Protein AF-A0A7V9LCW0-F1 (afdb_monomer)

Secondary structure (DSSP, 8-state):
-PPP------------------S----GGGHHHHHHHHHHHHHHHSIIIIIHHHHHHHHHHHHHHHHHHHHHHHTTS-THHHHHHHHHHHHHHHHHHHHHHHHHHHHHHHHTTTTTHHHHHTTHHHHHHHTT--HHHHHHHHHHHHHHHHHHHHTHHHHHHHHHHHHT-SSHHHHHHHTTHHHHHHHHHHHHHHHHHHHHHHHHHH-S-HHHHHHHHHHHHHHHHHHHHHHHHHS-S--TTTPPPS-GGGTT-

Solvent-accessible surface area (backbone atoms only — not comparable to full-atom values): 13717 Å² total; per-residue (Å²): 139,82,81,82,88,75,82,76,81,92,66,84,78,77,75,74,70,80,73,75,84,82,68,85,83,74,64,77,87,54,54,23,55,53,49,13,52,50,49,47,55,56,38,68,71,40,58,80,37,40,51,48,39,46,50,52,38,49,50,53,44,52,52,44,51,49,52,39,52,58,23,55,73,33,50,83,45,79,66,71,56,18,59,50,19,51,53,50,48,39,44,39,60,65,54,43,45,56,52,26,47,55,35,31,48,54,32,21,50,63,54,31,5,30,56,45,6,47,31,56,68,68,51,44,55,59,64,50,54,74,40,95,57,52,69,69,38,52,53,52,7,54,46,50,23,45,30,54,58,37,26,56,42,31,21,48,46,50,42,53,51,42,52,48,58,47,72,66,42,91,48,72,66,55,32,60,69,45,53,63,47,50,62,34,43,45,50,52,12,49,52,49,21,48,52,49,32,52,53,26,39,51,42,2,67,74,28,66,46,36,69,58,11,32,50,50,43,53,52,48,47,59,53,54,45,48,49,51,53,53,45,61,75,71,49,77,86,79,60,62,88,61,58,72,74,68,56,84,78,67,81,81,116

Nearest PDB structures (foldseek):
  7o12-assembly1_E  TM=7.235E-01  e=6.176E-03  Stutzerimonas stutzeri ATCC 14405 = CCUG 16156
  7o0y-assembly1_E  TM=6.720E-01  e=6.735E-03  Stutzerimonas stutzeri ATCC 14405 = CCUG 16156
  7znq-assembly1_Y  TM=7.309E-01  e=9.121E-03  Stutzerimonas stutzeri ATCC 14405 = CCUG 16156
  7znq-assembly1_y  TM=6.606E-01  e=6.450E-03  Stutzerimonas stutzeri ATCC 14405 = CCUG 16156
  2d1l-assembly1_A  TM=3.077E-01  e=8.561E+00  Mus musculus

Mean predicted aligned error: 8.23 Å

Foldseek 3Di:
DDDDDDDDPPDDPPCPPPPPDPDDDDDLVCLLVVLLVVLLVVQVPDCQQQVVLLVQLVVLLVVLLVLLVVLLVQCPPDDPSNVVSLLSLLVSLVVSLVSLLVSLLSNLLRRALQPLLVCLLVVVVCVCVVPVRDPVSNLSSQLNSLLVSSLVRNQVSSLVSLVSSLVSDPDPVSNVVSPLVNVLSNVSSNVSSNCSHVVSNVLNNVDNHSVVSSVVSVVCCVVVVVVVVVCVVVDDPPVVSNDRDSDPPVVVD

Structure (mmCIF, N/CA/C/O backbone):
data_AF-A0A7V9LCW0-F1
#
_entry.id   AF-A0A7V9LCW0-F1
#
loop_
_atom_site.group_PDB
_atom_site.id
_atom_site.type_symbol
_atom_site.label_atom_id
_atom_site.label_alt_id
_atom_site.label_comp_id
_atom_site.label_asym_id
_atom_site.label_entity_id
_atom_site.label_seq_id
_atom_site.pdbx_PDB_ins_code
_atom_site.Cartn_x
_atom_site.Cartn_y
_atom_site.Cartn_z
_atom_site.occupancy
_atom_site.B_iso_or_equiv
_atom_site.auth_seq_id
_atom_site.auth_comp_id
_atom_site.auth_asym_id
_atom_site.auth_atom_id
_atom_site.pdbx_PDB_model_num
ATOM 1 N N . MET A 1 1 ? -34.664 19.208 68.834 1.00 48.62 1 MET A N 1
ATOM 2 C CA . MET A 1 1 ? -34.135 18.181 67.916 1.00 48.62 1 MET A CA 1
ATOM 3 C C . MET A 1 1 ? -34.310 18.749 66.519 1.00 48.62 1 MET A C 1
ATOM 5 O O . MET A 1 1 ? -35.430 18.802 66.038 1.00 48.62 1 MET A O 1
ATOM 9 N N . THR A 1 2 ? -33.263 19.363 65.974 1.00 58.41 2 THR A N 1
ATOM 10 C CA . THR A 1 2 ? -33.287 20.071 64.685 1.00 58.41 2 THR A CA 1
ATOM 11 C C . THR A 1 2 ? -32.808 19.120 63.597 1.00 58.41 2 THR A C 1
ATOM 13 O O . THR A 1 2 ? -31.715 18.567 63.707 1.00 58.41 2 THR A O 1
ATOM 16 N N . GLU A 1 3 ? -33.650 18.898 62.596 1.00 60.75 3 GLU A N 1
ATOM 17 C CA . GLU A 1 3 ? -33.364 18.067 61.427 1.00 60.75 3 GLU A CA 1
ATOM 18 C C . GLU A 1 3 ? -32.269 18.741 60.570 1.00 60.75 3 GLU A C 1
ATOM 20 O O . GLU A 1 3 ? -32.342 19.954 60.358 1.00 60.75 3 GLU A O 1
ATOM 25 N N . PRO A 1 4 ? -31.211 18.024 60.147 1.00 66.94 4 PRO A N 1
ATOM 26 C CA . PRO A 1 4 ? -30.146 18.615 59.345 1.00 66.94 4 PRO A CA 1
ATOM 27 C C . PRO A 1 4 ? -30.617 18.861 57.906 1.00 66.94 4 PRO A C 1
ATOM 29 O O . PRO A 1 4 ? -31.109 17.955 57.237 1.00 66.94 4 PRO A O 1
ATOM 32 N N . ASP A 1 5 ? -30.427 20.094 57.441 1.00 69.06 5 ASP A N 1
ATOM 33 C CA . ASP A 1 5 ? -30.738 20.562 56.089 1.00 69.06 5 ASP A CA 1
ATOM 34 C C . ASP A 1 5 ? -29.812 19.877 55.064 1.00 69.06 5 ASP A C 1
ATOM 36 O O . ASP A 1 5 ? -28.593 20.078 55.069 1.00 69.06 5 ASP A O 1
ATOM 40 N N . VAL A 1 6 ? -30.370 18.999 54.224 1.00 69.88 6 VAL A N 1
ATOM 41 C CA . VAL A 1 6 ? -29.624 18.275 53.184 1.00 69.88 6 VAL A CA 1
ATOM 42 C C . VAL A 1 6 ? -29.685 19.095 51.892 1.00 69.88 6 VAL A C 1
ATOM 44 O O . VAL A 1 6 ? -30.771 19.242 51.328 1.00 69.88 6 VAL A O 1
ATOM 47 N N . PRO A 1 7 ? -28.555 19.607 51.367 1.00 68.56 7 PRO A N 1
ATOM 48 C CA . PRO A 1 7 ? -28.571 20.396 50.143 1.00 68.56 7 PRO A CA 1
ATOM 49 C C . PRO A 1 7 ? -29.019 19.532 48.958 1.00 68.56 7 PRO A C 1
ATOM 51 O O . PRO A 1 7 ? -28.430 18.489 48.664 1.00 68.56 7 PRO A O 1
ATOM 54 N N . ALA A 1 8 ? -30.073 19.977 48.269 1.00 66.69 8 ALA A N 1
ATOM 55 C CA . ALA A 1 8 ? -30.580 19.321 47.072 1.00 66.69 8 ALA A CA 1
ATOM 56 C C . ALA A 1 8 ? -29.491 19.285 45.978 1.00 66.69 8 ALA A C 1
ATOM 58 O O . ALA A 1 8 ? -28.834 20.301 45.734 1.00 66.69 8 ALA A O 1
ATOM 59 N N . PRO A 1 9 ? -29.279 18.147 45.291 1.00 63.50 9 PRO A N 1
ATOM 60 C CA . PRO A 1 9 ? -28.277 18.059 44.241 1.00 63.50 9 PRO A CA 1
ATOM 61 C C . PRO A 1 9 ? -28.690 18.922 43.040 1.00 63.50 9 PRO A C 1
ATOM 63 O O . PRO A 1 9 ? -29.581 18.567 42.270 1.00 63.50 9 PRO A O 1
ATOM 66 N N . THR A 1 10 ? -28.003 20.052 42.857 1.00 62.81 10 THR A N 1
ATOM 67 C CA . THR A 1 10 ? -28.110 20.960 41.701 1.00 62.81 10 THR A CA 1
ATOM 68 C C . THR A 1 10 ? -27.439 20.344 40.469 1.00 62.81 10 THR A C 1
ATOM 70 O O . THR A 1 10 ? -26.452 20.850 39.942 1.00 62.81 10 THR A O 1
ATOM 73 N N . GLY A 1 11 ? -27.942 19.195 40.027 1.00 66.00 11 GLY A N 1
ATOM 74 C CA . GLY A 1 11 ? -27.585 18.578 38.757 1.00 66.00 11 GLY A CA 1
ATOM 75 C C . GLY A 1 11 ? -28.778 18.664 37.822 1.00 66.00 11 GLY A C 1
ATOM 76 O O . GLY A 1 11 ? -29.674 17.829 37.891 1.00 66.00 11 GLY A O 1
ATOM 77 N N . THR A 1 12 ? -28.824 19.674 36.956 1.00 67.25 12 THR A N 1
ATOM 78 C CA . THR A 1 12 ? -29.848 19.755 35.912 1.00 67.25 12 THR A CA 1
ATOM 79 C C . THR A 1 12 ? -29.594 18.613 34.928 1.00 67.25 12 THR A C 1
ATOM 81 O O . THR A 1 12 ? -28.668 18.668 34.120 1.00 67.25 12 THR A O 1
ATOM 84 N N . ILE A 1 13 ? -30.376 17.535 35.022 1.00 66.12 13 ILE A N 1
ATOM 85 C CA . ILE A 1 13 ? -30.347 16.456 34.034 1.00 66.12 13 ILE A CA 1
ATOM 86 C C . ILE A 1 13 ? -30.919 17.051 32.751 1.00 66.12 13 ILE A C 1
ATOM 88 O O . ILE A 1 13 ? -32.131 17.205 32.604 1.00 66.12 13 ILE A O 1
ATOM 92 N N . HIS A 1 14 ? -30.041 17.441 31.830 1.00 64.50 14 HIS A N 1
ATOM 93 C CA . HIS A 1 14 ? -30.448 17.735 30.467 1.00 64.50 14 HIS A CA 1
ATOM 94 C C . HIS A 1 14 ? -30.878 16.418 29.834 1.00 64.50 14 HIS A C 1
ATOM 96 O O . HIS A 1 14 ? -30.058 15.672 29.298 1.00 64.50 14 HIS A O 1
ATOM 102 N N . ASP A 1 15 ? -32.172 16.124 29.948 1.00 63.19 15 ASP A N 1
ATOM 103 C CA . ASP A 1 15 ? -32.807 15.061 29.196 1.00 63.19 15 ASP A CA 1
ATOM 104 C C . ASP A 1 15 ? -32.694 15.454 27.722 1.00 63.19 15 ASP A C 1
ATOM 106 O O . ASP A 1 15 ? -33.442 16.285 27.197 1.00 63.19 15 ASP A O 1
ATOM 110 N N . LEU A 1 16 ? -31.643 14.953 27.072 1.00 66.62 16 LEU A N 1
ATOM 111 C CA . LEU A 1 16 ? -31.456 15.051 25.634 1.00 66.62 16 LEU A CA 1
ATOM 112 C C . LEU A 1 16 ? -32.538 14.168 25.022 1.00 66.62 16 LEU A C 1
ATOM 114 O O . LEU A 1 16 ? -32.270 13.024 24.655 1.00 66.62 16 LEU A O 1
ATOM 118 N N . GLY A 1 17 ? -33.764 14.699 24.991 1.00 60.75 17 GLY A N 1
ATOM 119 C CA . GLY A 1 17 ? -34.972 13.996 24.599 1.00 60.75 17 GLY A CA 1
ATOM 120 C C . GLY A 1 17 ? -34.684 13.161 23.367 1.00 60.75 17 GLY A C 1
ATOM 121 O O . GLY A 1 17 ? -34.334 13.686 22.304 1.00 60.75 17 GLY A O 1
ATOM 122 N N . TYR A 1 18 ? -34.745 11.843 23.546 1.00 62.84 18 TYR A N 1
ATOM 123 C CA . TYR A 1 18 ? -34.384 10.896 22.509 1.00 62.84 18 TYR A CA 1
ATOM 124 C C . TYR A 1 18 ? -35.379 11.048 21.361 1.00 62.84 18 TYR A C 1
ATOM 126 O O . TYR A 1 18 ? -36.483 10.503 21.383 1.00 62.84 18 TYR A O 1
ATOM 134 N N . ARG A 1 19 ? -35.017 11.837 20.348 1.00 73.69 19 ARG A N 1
ATOM 135 C CA . ARG A 1 19 ? -35.874 12.039 19.184 1.00 73.69 19 ARG A CA 1
ATOM 136 C C . ARG A 1 19 ? -35.903 10.732 18.406 1.00 73.69 19 ARG A C 1
ATOM 138 O O . ARG A 1 19 ? -34.863 10.239 17.960 1.00 73.69 19 ARG A O 1
ATOM 145 N N . ARG A 1 20 ? -37.092 10.143 18.272 1.00 73.69 20 ARG A N 1
ATOM 146 C CA . ARG A 1 20 ? -37.269 8.911 17.502 1.00 73.69 20 ARG A CA 1
ATOM 147 C C . ARG A 1 20 ? -36.771 9.158 16.078 1.00 73.69 20 ARG A C 1
ATOM 149 O O . ARG A 1 20 ? -37.019 10.209 15.497 1.00 73.69 20 ARG A O 1
ATOM 156 N N . TYR A 1 21 ? -36.017 8.211 15.530 1.00 78.50 21 TYR A N 1
ATOM 157 C CA . TYR A 1 21 ? -35.515 8.339 14.166 1.00 78.50 21 TYR A CA 1
ATOM 158 C C . TYR A 1 21 ? -36.679 8.214 13.174 1.00 78.50 21 TYR A C 1
ATOM 160 O O . TYR A 1 21 ? -37.203 7.119 12.980 1.00 78.50 21 TYR A O 1
ATOM 168 N N . GLU A 1 22 ? -37.062 9.328 12.552 1.00 84.31 22 GLU A N 1
ATOM 169 C CA . GLU A 1 22 ? -38.155 9.402 11.564 1.00 84.31 22 GLU A CA 1
ATOM 170 C C . GLU A 1 22 ? -37.675 9.240 10.110 1.00 84.31 22 GLU A C 1
ATOM 172 O O . GLU A 1 22 ? -38.474 9.183 9.180 1.00 84.31 22 GLU A O 1
ATOM 177 N N . GLY A 1 23 ? -36.361 9.146 9.885 1.00 85.25 23 GLY A N 1
ATOM 178 C CA . GLY A 1 23 ? -35.797 9.020 8.542 1.00 85.25 23 GLY A CA 1
ATOM 179 C C . GLY A 1 23 ? -36.077 7.667 7.878 1.00 85.25 23 GLY A C 1
ATOM 180 O O . GLY A 1 23 ? -36.210 6.630 8.535 1.00 85.25 23 GLY A O 1
ATOM 181 N N . ALA A 1 24 ? -36.081 7.653 6.542 1.00 82.12 24 ALA A N 1
ATOM 182 C CA . ALA A 1 24 ? -36.166 6.419 5.768 1.00 82.12 24 ALA A CA 1
ATOM 183 C C . ALA A 1 24 ? -35.000 5.477 6.121 1.00 82.12 24 ALA A C 1
ATOM 185 O O . ALA A 1 24 ? -33.820 5.829 6.002 1.00 82.12 24 ALA A O 1
ATOM 186 N N . ARG A 1 25 ? -35.326 4.255 6.556 1.00 78.69 25 ARG A N 1
ATOM 187 C CA . ARG A 1 25 ? -34.327 3.248 6.932 1.00 78.69 25 ARG A CA 1
ATOM 188 C C . ARG A 1 25 ? -33.500 2.872 5.704 1.00 78.69 25 ARG A C 1
ATOM 190 O O . ARG A 1 25 ? -34.008 2.287 4.753 1.00 78.69 25 ARG A O 1
ATOM 197 N N . ARG A 1 26 ? -32.203 3.189 5.725 1.00 77.12 26 ARG A N 1
ATOM 198 C CA . ARG A 1 26 ? -31.280 2.740 4.674 1.00 77.12 26 ARG A CA 1
ATOM 199 C C . ARG A 1 26 ? -31.042 1.238 4.765 1.00 77.12 26 ARG A C 1
ATOM 201 O O . ARG A 1 26 ? -31.000 0.669 5.855 1.00 77.12 26 ARG A O 1
ATOM 208 N N . SER A 1 27 ? -30.808 0.627 3.607 1.00 81.06 27 SER A N 1
ATOM 209 C CA . SER A 1 27 ? -30.496 -0.795 3.501 1.00 81.06 27 SER A CA 1
ATOM 210 C C . SER A 1 27 ? -29.255 -1.173 4.316 1.00 81.06 27 SER A C 1
ATOM 212 O O . SER A 1 27 ? -28.230 -0.480 4.307 1.00 81.06 27 SER A O 1
ATOM 214 N N . ASP A 1 28 ? -29.321 -2.331 4.972 1.00 76.94 28 ASP A N 1
ATOM 215 C CA . ASP A 1 28 ? -28.242 -2.901 5.788 1.00 76.94 28 ASP A CA 1
ATOM 216 C C . ASP A 1 28 ? -26.923 -3.043 5.015 1.00 76.94 28 ASP A C 1
ATOM 218 O O . ASP A 1 28 ? -25.838 -2.840 5.567 1.00 76.94 28 ASP A O 1
ATOM 222 N N . ARG A 1 29 ? -27.014 -3.310 3.704 1.00 76.75 29 ARG A N 1
ATOM 223 C CA . ARG A 1 29 ? -25.867 -3.469 2.796 1.00 76.75 29 ARG A CA 1
ATOM 224 C C . ARG A 1 29 ? -25.019 -2.204 2.664 1.00 76.75 29 ARG A C 1
ATOM 226 O O . ARG A 1 29 ? -23.872 -2.307 2.253 1.00 76.75 29 ARG A O 1
ATOM 233 N N . SER A 1 30 ? -25.536 -1.028 3.018 1.00 84.19 30 SER A N 1
ATOM 234 C CA . SER A 1 30 ? -24.804 0.240 2.908 1.00 84.19 30 SER A CA 1
ATOM 235 C C . SER A 1 30 ? -23.972 0.595 4.151 1.00 84.19 30 SER A C 1
ATOM 237 O O . SER A 1 30 ? -23.127 1.487 4.084 1.00 84.19 30 SER A O 1
ATOM 239 N N . ARG A 1 31 ? -24.158 -0.104 5.283 1.00 87.88 31 ARG A N 1
ATOM 240 C CA . ARG A 1 31 ? -23.552 0.262 6.580 1.00 87.88 31 ARG A CA 1
ATOM 241 C C . ARG A 1 31 ? -22.020 0.218 6.574 1.00 87.88 31 ARG A C 1
ATOM 243 O O . ARG A 1 31 ? -21.387 1.113 7.127 1.00 87.88 31 ARG A O 1
ATOM 250 N N . TRP A 1 32 ? -21.422 -0.764 5.896 1.00 92.50 32 TRP A N 1
ATOM 251 C CA . TRP A 1 32 ? -19.960 -0.879 5.783 1.00 92.50 32 TRP A CA 1
ATOM 252 C C . TRP A 1 32 ? -19.336 0.314 5.040 1.00 92.50 32 TRP A C 1
ATOM 254 O O . TRP A 1 32 ? -18.239 0.744 5.390 1.00 92.50 32 TRP A O 1
ATOM 264 N N . ARG A 1 33 ? -20.054 0.911 4.073 1.00 93.88 33 ARG A N 1
ATOM 265 C CA . ARG A 1 33 ? -19.580 2.086 3.317 1.00 93.88 33 ARG A CA 1
ATOM 266 C C . ARG A 1 33 ? -19.427 3.310 4.210 1.00 93.88 33 ARG A C 1
ATOM 268 O O . ARG A 1 33 ? -18.513 4.100 4.010 1.00 93.88 33 ARG A O 1
ATOM 275 N N . VAL A 1 34 ? -20.311 3.466 5.196 1.00 92.62 34 VAL A N 1
ATOM 276 C CA . VAL A 1 34 ? -20.238 4.574 6.160 1.00 92.62 34 VAL A CA 1
ATOM 277 C C . VAL A 1 34 ? -18.985 4.442 7.022 1.00 92.62 34 VAL A C 1
ATOM 279 O O . VAL A 1 34 ? -18.273 5.425 7.206 1.00 92.62 34 VAL A O 1
ATOM 282 N N . ILE A 1 35 ? -18.681 3.226 7.483 1.00 93.81 35 ILE A N 1
ATOM 283 C CA . ILE A 1 35 ? -17.478 2.929 8.274 1.00 93.81 35 ILE A CA 1
ATOM 284 C C . ILE A 1 35 ? -16.215 3.189 7.442 1.00 93.81 35 ILE A C 1
ATOM 286 O O . ILE A 1 35 ? -15.331 3.912 7.898 1.00 93.81 35 ILE A O 1
ATOM 290 N N . ALA A 1 36 ? -16.170 2.685 6.205 1.00 95.88 36 ALA A N 1
ATOM 291 C CA . ALA A 1 36 ? -15.055 2.912 5.286 1.00 95.88 36 ALA A CA 1
ATOM 292 C C . ALA A 1 36 ? -14.844 4.410 4.999 1.00 95.88 36 ALA A C 1
ATOM 294 O O . ALA A 1 36 ? -13.741 4.930 5.147 1.00 95.88 36 ALA A O 1
ATOM 295 N N . ARG A 1 37 ? -15.912 5.149 4.665 1.00 95.50 37 ARG A N 1
ATOM 296 C CA . ARG A 1 37 ? -15.838 6.597 4.406 1.00 95.50 37 ARG A CA 1
ATOM 297 C C . ARG A 1 37 ? -15.365 7.374 5.631 1.00 95.50 37 ARG A C 1
ATOM 299 O O . ARG A 1 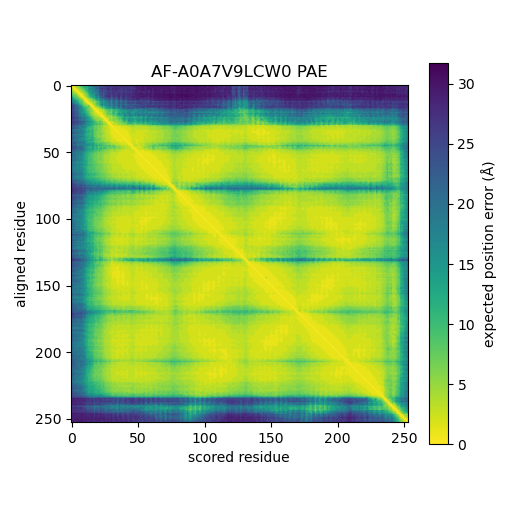37 ? -14.567 8.296 5.497 1.00 95.50 37 ARG A O 1
ATOM 306 N N . HIS A 1 38 ? -15.859 7.020 6.812 1.00 93.38 38 HIS A N 1
ATOM 307 C CA . HIS A 1 38 ? -15.446 7.651 8.060 1.00 93.38 38 HIS A CA 1
ATOM 308 C C . HIS A 1 38 ? -13.952 7.439 8.333 1.00 93.38 38 HIS A C 1
ATOM 310 O O . HIS A 1 38 ? -13.246 8.381 8.683 1.00 93.38 38 HIS A O 1
ATOM 316 N N . GLN A 1 39 ? -13.456 6.223 8.113 1.00 93.44 39 GLN A N 1
ATOM 317 C CA . GLN A 1 39 ? -12.045 5.879 8.255 1.00 93.44 39 GLN A CA 1
ATOM 318 C C . GLN A 1 39 ? -11.158 6.687 7.295 1.00 93.44 39 GLN A C 1
ATOM 320 O O . GLN A 1 39 ? -10.187 7.296 7.742 1.00 93.44 39 GLN A O 1
ATOM 325 N N . VAL A 1 40 ? -11.538 6.776 6.015 1.00 95.25 40 VAL A N 1
ATOM 326 C CA . VAL A 1 40 ? -10.853 7.614 5.013 1.00 95.25 40 VAL A CA 1
ATOM 327 C C . VAL A 1 40 ? -10.849 9.086 5.435 1.00 95.25 40 VAL A C 1
ATOM 329 O O . VAL A 1 40 ? -9.808 9.740 5.417 1.00 95.25 40 VAL A O 1
ATOM 332 N N . ALA A 1 41 ? -11.992 9.605 5.889 1.00 94.69 41 ALA A N 1
ATOM 333 C CA . ALA A 1 41 ? -12.103 10.991 6.333 1.00 94.69 41 ALA A CA 1
ATOM 334 C C . ALA A 1 41 ? -11.209 11.289 7.550 1.00 94.69 41 ALA A C 1
ATOM 336 O O . ALA A 1 41 ? -10.555 12.330 7.589 1.00 94.69 41 ALA A O 1
ATOM 337 N N . ILE A 1 42 ? -11.143 10.385 8.535 1.00 92.56 42 ILE A N 1
ATOM 338 C CA . ILE A 1 42 ? -10.261 10.539 9.701 1.00 92.56 42 ILE A CA 1
ATOM 339 C C . ILE A 1 42 ? -8.790 10.481 9.297 1.00 92.56 42 ILE A C 1
ATOM 341 O O . ILE A 1 42 ? -7.998 11.278 9.804 1.00 92.56 42 ILE A O 1
ATOM 345 N N . ALA A 1 43 ? -8.418 9.568 8.399 1.00 93.44 43 ALA A N 1
ATOM 346 C CA . ALA A 1 43 ? -7.044 9.441 7.925 1.00 93.44 43 ALA A CA 1
ATOM 347 C C . ALA A 1 43 ? -6.535 10.756 7.311 1.00 93.44 43 ALA A C 1
ATOM 349 O O . ALA A 1 43 ? -5.379 11.125 7.514 1.00 93.44 43 ALA A O 1
ATOM 350 N N . TRP A 1 44 ? -7.422 11.506 6.648 1.00 92.31 44 TRP A N 1
ATOM 351 C CA . TRP A 1 44 ? -7.092 12.778 6.007 1.00 92.31 44 TRP A CA 1
ATOM 352 C C . TRP A 1 44 ? -7.002 13.987 6.944 1.00 92.31 44 TRP A C 1
ATOM 354 O O . TRP A 1 44 ? -6.484 15.030 6.536 1.00 92.31 44 TRP A O 1
ATOM 364 N N . LYS A 1 45 ? -7.514 13.893 8.181 1.00 90.50 45 LYS A N 1
ATOM 365 C CA . LYS A 1 45 ? -7.522 15.024 9.128 1.00 90.50 45 LYS A CA 1
ATOM 366 C C . LYS A 1 45 ? -6.133 15.352 9.669 1.00 90.50 45 LYS A C 1
ATOM 368 O O . LYS A 1 45 ? -5.829 16.519 9.884 1.00 90.50 45 LYS A O 1
ATOM 373 N N . THR A 1 46 ? -5.296 14.343 9.894 1.00 87.44 46 THR A N 1
ATOM 374 C CA . THR A 1 46 ? -3.975 14.520 10.511 1.00 87.44 46 THR A CA 1
ATOM 375 C C . THR A 1 46 ? -2.876 14.338 9.473 1.00 87.44 46 THR A C 1
ATOM 377 O O . THR A 1 46 ? -2.827 13.307 8.802 1.00 87.44 46 THR A O 1
ATOM 380 N N . TRP A 1 47 ? -1.956 15.304 9.385 1.00 86.81 47 TRP A N 1
ATOM 381 C CA . TRP A 1 47 ? -0.846 15.271 8.425 1.00 86.81 47 TRP A CA 1
ATOM 382 C C . TRP A 1 47 ? -0.013 13.983 8.524 1.00 86.81 47 TRP A C 1
ATOM 384 O O . TRP A 1 47 ? 0.185 13.287 7.532 1.00 86.81 47 TRP A O 1
ATOM 394 N N . TRP A 1 48 ? 0.376 13.603 9.741 1.00 90.31 48 TRP A N 1
ATOM 395 C CA . TRP A 1 48 ? 1.231 12.443 10.016 1.00 90.31 48 TRP A CA 1
ATOM 396 C C . TRP A 1 48 ? 0.601 11.077 9.731 1.00 90.31 48 TRP A C 1
ATOM 398 O O . TRP A 1 48 ? 1.315 10.083 9.661 1.00 90.31 48 TRP A O 1
ATOM 408 N N . ARG A 1 49 ? -0.728 10.997 9.590 1.00 89.19 49 ARG A N 1
ATOM 409 C CA . ARG A 1 49 ? -1.414 9.712 9.405 1.00 89.19 49 ARG A CA 1
ATOM 410 C C . ARG A 1 49 ? -1.328 9.235 7.967 1.00 89.19 49 ARG A C 1
ATOM 412 O O . ARG A 1 49 ? -0.763 8.179 7.714 1.00 89.19 49 ARG A O 1
ATOM 419 N N . PHE A 1 50 ? -1.886 10.018 7.047 1.00 93.38 50 PHE A N 1
ATOM 420 C CA . PHE A 1 50 ? -1.946 9.644 5.636 1.00 93.38 50 PHE A CA 1
ATOM 421 C C . PHE A 1 50 ? -1.138 10.566 4.723 1.00 93.38 50 PHE A C 1
ATOM 423 O O . PHE A 1 50 ? -0.516 10.095 3.778 1.00 93.38 50 PHE A O 1
ATOM 430 N N . ARG A 1 51 ? -1.096 11.875 5.003 1.00 95.19 51 ARG A N 1
ATOM 431 C CA . ARG A 1 51 ? -0.461 12.840 4.090 1.00 95.19 51 ARG A CA 1
ATOM 432 C C . ARG A 1 51 ? 1.057 12.683 4.043 1.00 95.19 51 ARG A C 1
ATOM 434 O O . ARG A 1 51 ? 1.624 12.767 2.965 1.00 95.19 51 ARG A O 1
ATOM 441 N N . ALA A 1 52 ? 1.698 12.410 5.179 1.00 95.50 52 ALA A N 1
ATOM 442 C CA . ALA A 1 52 ? 3.136 12.157 5.243 1.00 95.50 52 ALA A CA 1
ATOM 443 C C . ALA A 1 52 ? 3.575 10.921 4.423 1.00 95.50 52 ALA A C 1
ATOM 445 O O . ALA A 1 52 ? 4.418 11.089 3.541 1.00 95.50 52 ALA A O 1
ATOM 446 N N . PRO A 1 53 ? 3.009 9.708 4.622 1.00 96.12 53 PRO A N 1
ATOM 447 C CA . PRO A 1 53 ? 3.375 8.565 3.787 1.00 96.12 53 PRO A CA 1
ATOM 448 C C . PRO A 1 53 ? 2.951 8.755 2.326 1.00 96.12 53 PRO A C 1
ATOM 450 O O . PRO A 1 53 ? 3.711 8.390 1.438 1.00 96.12 53 PRO A O 1
ATOM 453 N N . LEU A 1 54 ? 1.809 9.396 2.042 1.00 96.75 54 LEU A N 1
ATOM 454 C CA . LEU A 1 54 ? 1.446 9.739 0.663 1.00 96.75 54 LEU A CA 1
ATOM 455 C C . LEU A 1 54 ? 2.490 10.663 0.011 1.00 96.75 54 LEU A C 1
ATOM 457 O O . LEU A 1 54 ? 2.892 10.424 -1.121 1.00 96.75 54 LEU A O 1
ATOM 461 N N . GLY A 1 55 ? 2.951 11.697 0.718 1.00 97.12 55 GLY A N 1
ATOM 462 C CA . GLY A 1 55 ? 3.992 12.601 0.229 1.00 97.12 55 GLY A CA 1
ATOM 463 C C . GLY A 1 55 ? 5.300 11.867 -0.065 1.00 97.12 55 GLY A C 1
ATOM 464 O O . GLY A 1 55 ? 5.896 12.082 -1.115 1.00 97.12 55 GLY A O 1
ATOM 465 N N . LEU A 1 56 ? 5.705 10.940 0.808 1.00 97.50 56 LEU A N 1
ATOM 466 C CA . LEU A 1 56 ? 6.882 10.097 0.581 1.00 97.50 56 LEU A CA 1
ATOM 467 C C . LEU A 1 56 ? 6.712 9.178 -0.640 1.00 97.50 56 LEU A C 1
ATOM 469 O O . LEU A 1 56 ? 7.649 9.017 -1.417 1.00 97.50 56 LEU A O 1
ATOM 473 N N . ALA A 1 57 ? 5.513 8.626 -0.845 1.00 97.25 57 ALA A N 1
ATOM 474 C CA . ALA A 1 57 ? 5.182 7.833 -2.027 1.00 97.25 57 ALA A CA 1
ATOM 475 C C . ALA A 1 57 ? 5.273 8.666 -3.316 1.00 97.25 57 ALA A C 1
ATOM 477 O O . ALA A 1 57 ? 5.834 8.209 -4.307 1.00 97.25 57 ALA A O 1
ATOM 478 N N . ILE A 1 58 ? 4.776 9.908 -3.290 1.00 97.88 58 ILE A N 1
ATOM 479 C CA . ILE A 1 58 ? 4.881 10.845 -4.418 1.00 97.88 58 ILE A CA 1
ATOM 480 C C . ILE A 1 58 ? 6.347 11.189 -4.696 1.00 97.88 58 ILE A C 1
ATOM 482 O O . ILE A 1 58 ? 6.749 11.199 -5.852 1.00 97.88 58 ILE A O 1
ATOM 486 N N . ILE A 1 59 ? 7.166 11.425 -3.667 1.00 97.81 59 ILE A N 1
ATOM 487 C CA . ILE A 1 59 ? 8.604 11.683 -3.841 1.00 97.81 59 ILE A CA 1
ATOM 488 C C . ILE A 1 59 ? 9.292 10.482 -4.502 1.00 97.81 59 ILE A C 1
ATOM 490 O O . ILE A 1 59 ? 10.006 10.663 -5.486 1.00 97.81 59 ILE A O 1
ATOM 494 N N . ALA A 1 60 ? 9.046 9.262 -4.013 1.00 96.19 60 ALA A N 1
ATOM 495 C CA . ALA A 1 60 ? 9.600 8.044 -4.606 1.00 96.19 60 ALA A CA 1
ATOM 496 C C . ALA A 1 60 ? 9.164 7.869 -6.073 1.00 96.19 60 ALA A C 1
ATOM 498 O O . ALA A 1 60 ? 9.988 7.548 -6.932 1.00 96.19 60 ALA A O 1
ATOM 499 N N . MET A 1 61 ? 7.891 8.150 -6.372 1.00 96.94 61 MET A N 1
ATOM 500 C CA . MET A 1 61 ? 7.359 8.155 -7.735 1.00 96.94 61 MET A CA 1
ATOM 501 C C . MET A 1 61 ? 8.093 9.165 -8.620 1.00 96.94 61 MET A C 1
ATOM 503 O O . MET A 1 61 ? 8.576 8.796 -9.684 1.00 96.94 61 MET A O 1
ATOM 507 N N . SER A 1 62 ? 8.211 10.418 -8.178 1.00 97.31 62 SER A N 1
ATOM 508 C CA . SER A 1 62 ? 8.845 11.494 -8.945 1.00 97.31 62 SER A CA 1
ATOM 509 C C . SER A 1 62 ? 10.323 11.225 -9.211 1.00 97.31 62 SER A C 1
ATOM 511 O O . SER A 1 62 ? 10.785 11.454 -10.325 1.00 97.31 62 SER A O 1
ATOM 513 N N . ILE A 1 63 ? 11.058 10.708 -8.220 1.00 96.56 63 ILE A N 1
ATOM 514 C CA . ILE A 1 63 ? 12.468 10.328 -8.385 1.00 96.56 63 ILE A CA 1
ATOM 515 C C . ILE A 1 63 ? 12.588 9.223 -9.435 1.00 96.56 63 ILE A C 1
ATOM 517 O O . ILE A 1 63 ? 13.359 9.362 -10.379 1.00 96.56 63 ILE A O 1
ATOM 521 N N . THR A 1 64 ? 11.787 8.162 -9.316 1.00 95.19 64 THR A N 1
ATOM 522 C CA . THR A 1 64 ? 11.834 7.033 -10.258 1.00 95.19 64 THR A CA 1
ATOM 523 C C . THR A 1 64 ? 11.439 7.465 -11.670 1.00 95.19 64 THR A C 1
ATOM 525 O O . THR A 1 64 ? 12.119 7.130 -12.635 1.00 95.19 64 THR A O 1
ATOM 528 N N . ALA A 1 65 ? 10.372 8.254 -11.799 1.00 96.00 65 ALA A N 1
ATOM 529 C CA . ALA A 1 65 ? 9.922 8.786 -13.079 1.00 96.00 65 ALA A CA 1
ATOM 530 C C . ALA A 1 65 ? 10.989 9.679 -13.729 1.00 96.00 65 ALA A C 1
ATOM 532 O O . ALA A 1 65 ? 11.262 9.546 -14.920 1.00 96.00 65 ALA A O 1
ATOM 533 N N . GLY A 1 66 ? 11.629 10.550 -12.943 1.00 94.75 66 GLY A N 1
ATOM 534 C CA . GLY A 1 66 ? 12.743 11.379 -13.400 1.00 94.75 66 GLY A CA 1
ATOM 535 C C . GLY A 1 66 ? 13.942 10.548 -13.856 1.00 94.75 66 GLY A C 1
ATOM 536 O O . GLY A 1 66 ? 14.510 10.833 -14.905 1.00 94.75 66 GLY A O 1
ATOM 537 N N . MET A 1 67 ? 14.286 9.483 -13.123 1.00 92.50 67 MET A N 1
ATOM 538 C CA . MET A 1 67 ? 15.340 8.543 -13.522 1.00 92.50 67 MET A CA 1
ATOM 539 C C . MET A 1 67 ? 15.013 7.840 -14.845 1.00 92.50 67 MET A C 1
ATOM 541 O O . MET A 1 67 ? 15.883 7.765 -15.709 1.00 92.50 67 MET A O 1
ATOM 545 N N . MET A 1 68 ? 13.774 7.371 -15.032 1.00 92.69 68 MET A N 1
ATOM 546 C CA . MET A 1 68 ? 13.332 6.739 -16.282 1.00 92.69 68 MET A CA 1
ATOM 547 C C . MET A 1 68 ? 13.391 7.711 -17.466 1.00 92.69 68 MET A C 1
ATOM 549 O O . MET A 1 68 ? 13.919 7.356 -18.517 1.00 92.69 68 MET A O 1
ATOM 553 N N . MET A 1 69 ? 12.903 8.944 -17.294 1.00 93.06 69 MET A N 1
ATOM 554 C CA . MET A 1 69 ? 12.946 9.970 -18.343 1.00 93.06 69 MET A CA 1
ATOM 555 C C . MET A 1 69 ? 14.386 10.350 -18.700 1.00 93.06 69 MET A C 1
ATOM 557 O O . MET A 1 69 ? 14.755 10.316 -19.871 1.00 93.06 69 MET A O 1
ATOM 561 N N . PHE A 1 70 ? 15.230 10.611 -17.701 1.00 91.94 70 PHE A N 1
ATOM 562 C CA . PHE A 1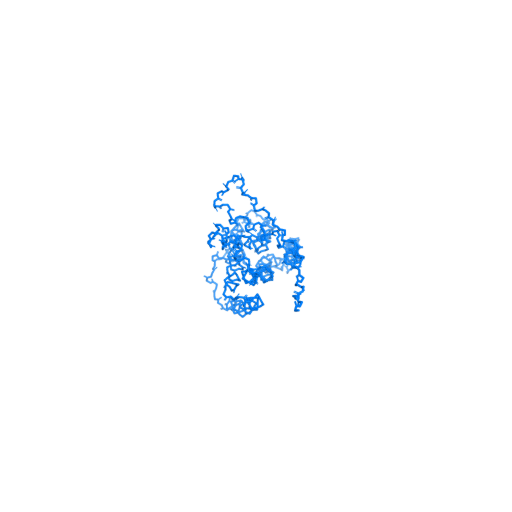 70 ? 16.644 10.921 -17.919 1.00 91.94 70 PHE A CA 1
ATOM 563 C C . PHE A 1 70 ? 17.385 9.786 -18.637 1.00 91.94 70 PHE A C 1
ATOM 565 O O . PHE A 1 70 ? 18.183 10.027 -19.541 1.00 91.94 70 PHE A O 1
ATOM 572 N N . ALA A 1 71 ? 17.125 8.537 -18.248 1.00 90.62 71 ALA A N 1
ATOM 573 C CA . ALA A 1 71 ? 17.717 7.385 -18.909 1.00 90.62 71 ALA A CA 1
ATOM 574 C C . ALA A 1 71 ? 17.199 7.229 -20.350 1.00 90.62 71 ALA A C 1
ATOM 576 O O . ALA A 1 71 ? 17.987 6.906 -21.236 1.00 90.62 71 ALA A O 1
ATOM 577 N N . SER A 1 72 ? 15.923 7.531 -20.616 1.00 89.12 72 SER A N 1
ATOM 578 C CA . SER A 1 72 ? 15.343 7.441 -21.964 1.00 89.12 72 SER A CA 1
ATOM 579 C C . SER A 1 72 ? 16.054 8.345 -22.972 1.00 89.12 72 SER A C 1
ATOM 581 O O . SER A 1 72 ? 16.407 7.900 -24.060 1.00 89.12 72 SER A O 1
ATOM 583 N N . GLU A 1 73 ? 16.395 9.573 -22.574 1.00 88.12 73 GLU A N 1
ATOM 584 C CA . GLU A 1 73 ? 17.126 10.523 -23.421 1.00 88.12 73 GLU A CA 1
ATOM 585 C C . GLU A 1 73 ? 18.538 10.029 -23.766 1.00 88.12 73 GLU A C 1
ATOM 587 O O . GLU A 1 73 ? 19.109 10.390 -24.795 1.00 88.12 73 GLU A O 1
ATOM 592 N N . ARG A 1 74 ? 19.121 9.192 -22.901 1.00 85.69 74 ARG A N 1
ATOM 593 C CA . ARG A 1 74 ? 20.474 8.647 -23.052 1.00 85.69 74 ARG A CA 1
ATOM 594 C C . ARG A 1 74 ? 20.514 7.326 -23.816 1.00 85.69 74 ARG A C 1
ATOM 596 O O . ARG A 1 74 ? 21.615 6.890 -24.155 1.00 85.69 74 ARG A O 1
ATOM 603 N N . LYS A 1 75 ? 19.372 6.717 -24.151 1.00 79.56 75 LYS A N 1
ATOM 604 C CA . LYS A 1 75 ? 19.319 5.478 -24.948 1.00 79.56 75 LYS A CA 1
ATOM 605 C C . LYS A 1 75 ? 19.951 5.622 -26.339 1.00 79.56 75 LYS A C 1
ATOM 607 O O . LYS A 1 75 ? 20.512 4.664 -26.850 1.00 79.56 75 LYS A O 1
ATOM 612 N N . SER A 1 76 ? 19.916 6.819 -26.926 1.00 77.69 76 SER A N 1
ATOM 613 C CA . SER A 1 76 ? 20.511 7.116 -28.240 1.00 77.69 76 SER A CA 1
ATOM 614 C C . SER A 1 76 ? 22.024 7.382 -28.200 1.00 77.69 76 SER A C 1
ATOM 616 O O . SER A 1 76 ? 22.647 7.591 -29.241 1.00 77.69 76 SER A O 1
ATOM 618 N N . SER A 1 77 ? 22.632 7.401 -27.007 1.00 80.62 77 SER A N 1
ATOM 619 C CA . SER A 1 77 ? 24.082 7.560 -26.866 1.00 80.62 77 SER A CA 1
ATOM 620 C C . SER A 1 77 ? 24.827 6.289 -27.286 1.00 80.62 77 SER A C 1
ATOM 622 O O . SER A 1 77 ? 24.267 5.203 -27.262 1.00 80.62 77 SER A O 1
ATOM 624 N N . LEU A 1 78 ? 26.100 6.399 -27.675 1.00 78.25 78 LEU A N 1
ATOM 625 C CA . LEU A 1 78 ? 26.912 5.238 -28.056 1.00 78.25 78 LEU A CA 1
ATOM 626 C C . LEU A 1 78 ? 27.728 4.705 -26.868 1.00 78.25 78 LEU A C 1
ATOM 628 O O . LEU A 1 78 ? 28.250 5.461 -26.045 1.00 78.25 78 LEU A O 1
ATOM 632 N N . GLY A 1 79 ? 27.901 3.383 -26.812 1.00 84.12 79 GLY A N 1
ATOM 633 C CA . GLY A 1 79 ? 28.819 2.716 -25.886 1.00 84.12 79 GLY A CA 1
ATOM 634 C C . GLY A 1 79 ? 28.243 2.479 -24.485 1.00 84.12 79 GLY A C 1
ATOM 635 O O . GLY A 1 79 ? 27.095 2.079 -24.320 1.00 84.12 79 GLY A O 1
ATOM 636 N N . ARG A 1 80 ? 29.058 2.678 -23.437 1.00 82.69 80 ARG A N 1
ATOM 637 C CA . ARG A 1 80 ? 28.696 2.304 -22.049 1.00 82.69 80 ARG A CA 1
ATOM 638 C C . ARG A 1 80 ? 27.492 3.072 -21.494 1.00 82.69 80 ARG A C 1
ATOM 640 O O . ARG A 1 80 ? 26.802 2.554 -20.620 1.00 82.69 80 ARG A O 1
ATOM 647 N N . ALA A 1 81 ? 27.253 4.288 -21.982 1.00 84.06 81 ALA A N 1
ATOM 648 C CA . ALA A 1 81 ? 26.155 5.135 -21.523 1.00 84.06 81 ALA A CA 1
ATOM 649 C C . ALA A 1 81 ? 24.778 4.561 -21.904 1.00 84.06 81 ALA A C 1
ATOM 651 O O . ALA A 1 81 ? 23.871 4.585 -21.075 1.00 84.06 81 ALA A O 1
ATOM 652 N N . GLN A 1 82 ? 24.655 3.954 -23.088 1.00 86.50 82 GLN A N 1
ATOM 653 C CA . GLN A 1 82 ? 23.443 3.261 -23.529 1.00 86.50 82 GLN A CA 1
ATOM 654 C C . GLN A 1 82 ? 23.118 2.055 -22.647 1.00 86.50 82 GLN A C 1
ATOM 656 O O . GLN A 1 82 ? 22.000 1.919 -22.164 1.00 86.50 82 GLN A O 1
ATOM 661 N N . ILE A 1 83 ? 24.116 1.201 -22.390 1.00 85.19 83 ILE A N 1
ATOM 662 C CA . ILE A 1 83 ? 23.948 -0.003 -21.561 1.00 85.19 83 ILE A CA 1
ATOM 663 C C . ILE A 1 83 ? 23.503 0.383 -20.146 1.00 85.19 83 ILE A C 1
ATOM 665 O O . ILE A 1 83 ? 22.617 -0.245 -19.569 1.00 85.19 83 ILE A O 1
ATOM 669 N N . PHE A 1 84 ? 24.110 1.429 -19.583 1.00 86.56 84 PHE A N 1
ATOM 670 C CA . PHE A 1 84 ? 23.726 1.948 -18.275 1.00 86.56 84 PHE A CA 1
ATOM 671 C C . PHE A 1 84 ? 22.291 2.494 -18.263 1.00 86.56 84 PHE A C 1
ATOM 673 O O . PHE A 1 84 ? 21.531 2.177 -17.350 1.00 86.56 84 PHE A O 1
ATOM 680 N N . ALA A 1 85 ? 21.914 3.276 -19.277 1.00 87.38 85 ALA A N 1
ATOM 681 C CA . ALA A 1 85 ? 20.570 3.825 -19.410 1.00 87.38 85 ALA A CA 1
ATOM 682 C C . ALA A 1 85 ? 19.502 2.723 -19.492 1.00 87.38 85 ALA A C 1
ATOM 684 O O . ALA A 1 85 ? 18.512 2.785 -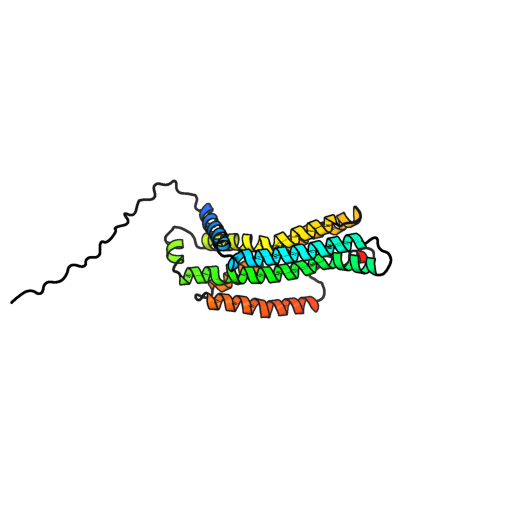18.767 1.00 87.38 85 ALA A O 1
ATOM 685 N N . GLN A 1 86 ? 19.737 1.684 -20.297 1.00 86.06 86 GLN A N 1
ATOM 686 C CA . GLN A 1 86 ? 18.806 0.563 -20.431 1.00 86.06 86 GLN A CA 1
ATOM 687 C C . GLN A 1 86 ? 18.600 -0.157 -19.090 1.00 86.06 86 GLN A C 1
ATOM 689 O O . GLN A 1 86 ? 17.472 -0.301 -18.625 1.00 86.06 86 GLN A O 1
ATOM 694 N N . ARG A 1 87 ? 19.698 -0.484 -18.392 1.00 86.50 87 ARG A N 1
ATOM 695 C CA . ARG A 1 87 ? 19.643 -1.121 -17.065 1.00 86.50 87 ARG A CA 1
ATOM 696 C C . ARG A 1 87 ? 18.899 -0.283 -16.035 1.00 86.50 87 ARG A C 1
ATOM 698 O O . ARG A 1 87 ? 18.170 -0.838 -15.216 1.00 86.50 87 ARG A O 1
ATOM 705 N N . LEU A 1 88 ? 19.089 1.038 -16.041 1.00 87.88 88 LEU A N 1
ATOM 706 C CA . LEU A 1 88 ? 18.352 1.925 -15.142 1.00 87.88 88 LEU A CA 1
ATOM 707 C C . LEU A 1 88 ? 16.845 1.852 -15.387 1.00 87.88 88 LEU A C 1
ATOM 709 O O . LEU A 1 88 ? 16.084 1.810 -14.429 1.00 87.88 88 LEU A O 1
ATOM 713 N N . ILE A 1 89 ? 16.411 1.831 -16.645 1.00 88.00 89 ILE A N 1
ATOM 714 C CA . ILE A 1 89 ? 14.989 1.781 -16.998 1.00 88.00 89 ILE A CA 1
ATOM 715 C C . ILE A 1 89 ? 14.364 0.447 -16.580 1.00 88.00 89 ILE A C 1
ATOM 717 O O . ILE A 1 89 ? 13.276 0.444 -16.000 1.00 88.00 89 ILE A O 1
ATOM 721 N N . ASP A 1 90 ? 15.062 -0.661 -16.824 1.00 86.38 90 ASP A N 1
ATOM 722 C CA . ASP A 1 90 ? 14.553 -2.004 -16.533 1.00 86.38 90 ASP A CA 1
ATOM 723 C C . ASP A 1 90 ? 14.493 -2.286 -15.021 1.00 86.38 90 ASP A C 1
ATOM 725 O O . ASP A 1 90 ? 13.549 -2.901 -14.527 1.00 86.38 90 ASP A O 1
ATOM 729 N N . THR A 1 91 ? 15.439 -1.747 -14.246 1.00 87.62 91 THR A N 1
ATOM 730 C CA . THR A 1 91 ? 15.476 -1.919 -12.780 1.00 87.62 91 THR A CA 1
ATOM 731 C C . THR A 1 91 ? 14.642 -0.899 -12.004 1.00 87.62 91 THR A C 1
ATOM 733 O O . THR A 1 91 ? 14.242 -1.169 -10.870 1.00 87.62 91 THR A O 1
ATOM 736 N N . ALA A 1 92 ? 14.322 0.256 -12.596 1.00 91.50 92 ALA A N 1
ATOM 737 C CA . ALA A 1 92 ? 13.649 1.346 -11.892 1.00 91.50 92 ALA A CA 1
ATOM 738 C C . ALA A 1 92 ? 12.266 0.960 -11.341 1.00 91.50 92 ALA A C 1
ATOM 740 O O . ALA A 1 92 ? 11.927 1.341 -10.220 1.00 91.50 92 ALA A O 1
ATOM 741 N N . LEU A 1 93 ? 11.457 0.204 -12.094 1.00 91.00 93 LEU A N 1
ATOM 742 C CA . LEU A 1 93 ? 10.116 -0.186 -11.644 1.00 91.00 93 LEU A CA 1
ATOM 743 C C . LEU A 1 93 ? 10.149 -1.211 -10.487 1.00 91.00 93 LEU A C 1
ATOM 745 O O . LEU A 1 93 ? 9.490 -0.950 -9.474 1.00 91.00 93 LEU A O 1
ATOM 749 N N . PRO A 1 94 ? 10.897 -2.332 -10.576 1.00 89.50 94 PRO A N 1
ATOM 750 C CA . PRO A 1 94 ? 11.069 -3.250 -9.447 1.00 89.50 94 PRO A CA 1
ATOM 751 C C . PRO A 1 94 ? 11.571 -2.556 -8.173 1.00 89.50 94 PRO A C 1
ATOM 753 O O . PRO A 1 94 ? 10.995 -2.740 -7.097 1.00 89.50 94 PRO A O 1
ATOM 756 N N . GLU A 1 95 ? 12.582 -1.692 -8.294 1.00 89.31 95 GLU A N 1
ATOM 757 C CA . GLU A 1 95 ? 13.134 -0.947 -7.157 1.00 89.31 95 GLU A CA 1
ATOM 758 C C . GLU A 1 95 ? 12.119 0.022 -6.545 1.00 89.31 95 GLU A C 1
ATOM 760 O O . GLU A 1 95 ? 11.978 0.120 -5.320 1.00 89.31 95 GLU A O 1
ATOM 765 N N . ALA A 1 96 ? 11.338 0.707 -7.382 1.00 93.12 96 ALA A N 1
ATOM 766 C CA . ALA A 1 96 ? 10.277 1.574 -6.899 1.00 93.12 96 ALA A CA 1
ATOM 767 C C . ALA A 1 96 ? 9.235 0.797 -6.090 1.00 93.12 96 ALA A C 1
ATOM 769 O O . ALA A 1 96 ? 8.817 1.273 -5.035 1.00 93.12 96 ALA A O 1
ATOM 770 N N . ILE A 1 97 ? 8.841 -0.407 -6.517 1.00 92.44 97 ILE A N 1
ATOM 771 C CA . ILE A 1 97 ? 7.878 -1.242 -5.780 1.00 92.44 97 ILE A CA 1
ATOM 772 C C . ILE A 1 97 ? 8.380 -1.554 -4.368 1.00 92.44 97 ILE A C 1
ATOM 774 O O . ILE A 1 97 ? 7.605 -1.449 -3.415 1.00 92.44 97 ILE A O 1
ATOM 778 N N . ILE A 1 98 ? 9.670 -1.856 -4.197 1.00 91.06 98 ILE A N 1
ATOM 779 C CA . ILE A 1 98 ? 10.271 -2.065 -2.870 1.00 91.06 98 ILE A CA 1
ATOM 780 C C . ILE A 1 98 ? 10.110 -0.804 -2.011 1.00 91.06 98 ILE A C 1
ATOM 782 O O . ILE A 1 98 ? 9.703 -0.884 -0.846 1.00 91.06 98 ILE A O 1
ATOM 786 N N . TRP A 1 99 ? 10.369 0.374 -2.582 1.00 94.44 99 TRP A N 1
ATOM 787 C CA . TRP A 1 99 ? 10.144 1.647 -1.898 1.00 94.44 99 TRP A CA 1
ATOM 788 C C . TRP A 1 99 ? 8.674 1.876 -1.541 1.00 94.44 99 TRP A C 1
ATOM 790 O O . TRP A 1 99 ? 8.381 2.204 -0.390 1.00 94.44 99 TRP A O 1
ATOM 800 N N . PHE A 1 100 ? 7.735 1.637 -2.457 1.00 96.50 100 PHE A N 1
ATOM 801 C CA . PHE A 1 100 ? 6.302 1.752 -2.176 1.00 96.50 100 PHE A CA 1
ATOM 802 C C . PHE A 1 100 ? 5.842 0.787 -1.084 1.00 96.50 100 PHE A C 1
ATOM 804 O O . PHE A 1 100 ? 5.039 1.182 -0.243 1.00 96.50 100 PHE A O 1
ATOM 811 N N . CYS A 1 101 ? 6.382 -0.430 -1.021 1.00 95.31 101 CYS A N 1
ATOM 812 C CA . CYS A 1 101 ? 6.133 -1.370 0.072 1.00 95.31 101 CYS A CA 1
ATOM 813 C C . CYS A 1 101 ? 6.638 -0.828 1.419 1.00 95.31 101 CYS A C 1
ATOM 815 O O . CYS A 1 101 ? 5.911 -0.865 2.411 1.00 95.31 101 CYS A O 1
ATOM 817 N N . ARG A 1 102 ? 7.835 -0.226 1.471 1.00 95.56 102 ARG A N 1
ATOM 818 C CA . ARG A 1 102 ? 8.349 0.429 2.694 1.00 95.56 102 ARG A CA 1
ATOM 819 C C . ARG A 1 102 ? 7.456 1.590 3.142 1.00 95.56 102 ARG A C 1
ATOM 821 O O . ARG A 1 102 ? 7.173 1.731 4.331 1.00 95.56 102 ARG A O 1
ATOM 828 N N . VAL A 1 103 ? 6.965 2.399 2.205 1.00 96.94 103 VAL A N 1
ATOM 829 C CA . VAL A 1 103 ? 6.019 3.484 2.512 1.00 96.94 103 VAL A CA 1
ATOM 830 C C . VAL A 1 103 ? 4.648 2.934 2.923 1.00 96.94 103 VAL A C 1
ATOM 832 O O . VAL A 1 103 ? 4.035 3.431 3.868 1.00 96.94 103 VAL A O 1
ATOM 835 N N . GLY A 1 104 ? 4.188 1.867 2.270 1.00 96.69 104 GLY A N 1
ATOM 836 C CA . GLY A 1 104 ? 2.975 1.123 2.603 1.00 96.69 104 GLY A CA 1
ATOM 837 C C . GLY A 1 104 ? 3.021 0.541 4.011 1.00 96.69 104 GLY A C 1
ATOM 838 O O . GLY A 1 104 ? 2.044 0.642 4.751 1.00 96.69 104 GLY A O 1
ATOM 839 N N . PHE A 1 105 ? 4.179 0.034 4.435 1.00 96.81 105 PHE A N 1
ATOM 840 C CA . PHE A 1 105 ? 4.420 -0.367 5.814 1.00 96.81 105 PHE A CA 1
ATOM 841 C C . PHE A 1 105 ? 4.194 0.801 6.781 1.00 96.81 105 PHE A C 1
ATOM 843 O O . PHE A 1 105 ? 3.382 0.670 7.698 1.00 96.81 105 PHE A O 1
ATOM 850 N N . LEU A 1 106 ? 4.824 1.958 6.552 1.00 96.62 106 LEU A N 1
ATOM 851 C CA . LEU A 1 106 ? 4.639 3.140 7.404 1.00 96.62 106 LEU A CA 1
ATOM 852 C C . LEU A 1 106 ? 3.170 3.587 7.456 1.00 96.62 106 LEU A C 1
ATOM 854 O O . LEU A 1 106 ? 2.649 3.861 8.538 1.00 96.62 106 LEU A O 1
ATOM 858 N N . ALA A 1 107 ? 2.476 3.596 6.315 1.00 96.25 107 ALA A N 1
ATOM 859 C CA . ALA A 1 107 ? 1.049 3.905 6.253 1.00 96.25 107 ALA A CA 1
ATOM 860 C C . ALA A 1 107 ? 0.207 2.885 7.038 1.00 96.25 107 ALA A C 1
ATOM 862 O O . ALA A 1 107 ? -0.664 3.251 7.824 1.00 96.25 107 ALA A O 1
ATOM 863 N N . SER A 1 108 ? 0.479 1.591 6.881 1.00 96.62 108 SER A N 1
ATOM 864 C CA . SER A 1 108 ? -0.237 0.532 7.598 1.00 96.62 108 SER A CA 1
ATOM 865 C C . SER A 1 108 ? 0.020 0.560 9.111 1.00 96.62 108 SER A C 1
ATOM 867 O O . SER A 1 108 ? -0.872 0.231 9.893 1.00 96.62 108 SER A O 1
ATOM 869 N N . LEU A 1 109 ? 1.194 1.030 9.543 1.00 95.94 109 LEU A N 1
ATOM 870 C CA . LEU A 1 109 ? 1.548 1.211 10.949 1.00 95.94 109 LEU A CA 1
ATOM 871 C C . LEU A 1 109 ? 0.739 2.342 11.598 1.00 95.94 109 LEU A C 1
ATOM 873 O O . LEU A 1 109 ? 0.211 2.177 12.699 1.00 95.94 109 LEU A O 1
ATOM 877 N N . THR A 1 110 ? 0.602 3.479 10.914 1.00 93.44 110 THR A N 1
ATOM 878 C CA . THR A 1 110 ? -0.120 4.649 11.440 1.00 93.44 110 THR A CA 1
ATOM 879 C C . THR A 1 110 ? -1.638 4.521 11.311 1.00 93.44 110 THR A C 1
ATOM 881 O O . THR A 1 110 ? -2.375 5.052 12.150 1.00 93.44 110 THR A O 1
ATOM 884 N N . LEU A 1 111 ? -2.113 3.830 10.272 1.00 94.69 111 LEU A N 1
ATOM 885 C CA . LEU A 1 111 ? -3.532 3.706 9.948 1.00 94.69 111 LEU A CA 1
ATOM 886 C C . LEU A 1 111 ? -4.114 2.395 10.467 1.00 94.69 111 LEU A C 1
ATOM 888 O O . LEU A 1 111 ? -5.114 2.427 11.174 1.00 94.69 111 LEU A O 1
ATOM 892 N N . GLY A 1 112 ? -3.508 1.259 10.119 1.00 93.44 112 GLY A N 1
ATOM 893 C CA . GLY A 1 112 ? -4.096 -0.073 10.270 1.00 93.44 112 GLY A CA 1
ATOM 894 C C . GLY A 1 112 ? -3.807 -0.750 11.606 1.00 93.44 112 GLY A C 1
ATOM 895 O O . GLY A 1 112 ? -4.722 -1.284 12.227 1.00 93.44 112 GLY A O 1
ATOM 896 N N . ALA A 1 113 ? -2.565 -0.689 12.091 1.00 95.62 113 ALA A N 1
ATOM 897 C CA . ALA A 1 113 ? -2.120 -1.491 13.237 1.00 95.62 113 ALA A CA 1
ATOM 898 C C . ALA A 1 113 ? -2.898 -1.211 14.535 1.00 95.62 113 ALA A C 1
ATOM 900 O O . ALA A 1 113 ? -3.040 -2.073 15.397 1.00 95.62 113 ALA A O 1
ATOM 901 N N . THR A 1 114 ? -3.454 -0.009 14.684 1.00 95.25 114 THR A N 1
ATOM 902 C CA . THR A 1 114 ? -4.171 0.402 15.903 1.00 95.25 114 THR A CA 1
ATOM 903 C C . THR A 1 114 ? -5.682 0.478 15.739 1.00 95.25 114 THR A C 1
ATOM 905 O O . THR A 1 114 ? -6.373 0.818 16.689 1.00 95.25 114 THR A O 1
ATOM 908 N N . ILE A 1 115 ? -6.212 0.170 14.559 1.00 95.25 115 ILE A N 1
ATOM 909 C CA . ILE A 1 115 ? -7.541 0.610 14.137 1.00 95.25 115 ILE A CA 1
ATOM 910 C C . ILE A 1 115 ? -8.724 -0.112 14.787 1.00 95.25 115 ILE A C 1
ATOM 912 O O . ILE A 1 115 ? -9.833 0.430 14.804 1.00 95.25 115 ILE A O 1
ATOM 916 N N . VAL A 1 116 ? -8.503 -1.339 15.256 1.00 96.44 116 VAL A N 1
ATOM 917 C CA . VAL A 1 116 ? -9.476 -2.133 16.013 1.00 96.44 116 VAL A CA 1
ATOM 918 C C . VAL A 1 116 ? -9.181 -1.970 17.496 1.00 96.44 116 VAL A C 1
ATOM 920 O O . VAL A 1 116 ? -10.082 -1.62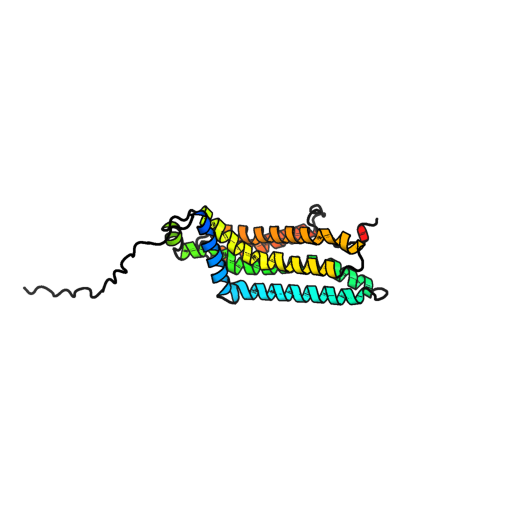2 18.252 1.00 96.44 116 VAL A O 1
ATOM 923 N N . ALA A 1 117 ? -7.913 -2.084 17.898 1.00 96.25 117 ALA A N 1
ATOM 924 C CA . ALA A 1 117 ? -7.483 -1.856 19.275 1.00 96.25 117 ALA A CA 1
ATOM 925 C C . ALA A 1 117 ? -7.934 -0.483 19.813 1.00 96.25 117 ALA A C 1
ATOM 927 O O . ALA A 1 117 ? -8.370 -0.371 20.955 1.00 96.25 117 ALA A O 1
ATOM 928 N N . SER A 1 118 ? -7.905 0.572 18.989 1.00 94.19 118 SER A N 1
ATOM 929 C CA . SER A 1 118 ? -8.399 1.903 19.362 1.00 94.19 118 SER A CA 1
ATOM 930 C C . SER A 1 118 ? -9.903 1.929 19.609 1.00 94.19 118 SER A C 1
ATOM 932 O O . SER A 1 118 ? -10.364 2.653 20.489 1.00 94.19 118 SER A O 1
ATOM 934 N N . ASP A 1 119 ? -10.668 1.155 18.840 1.00 95.00 119 ASP A N 1
ATOM 935 C CA . ASP A 1 119 ? -12.116 1.047 19.010 1.00 95.00 119 ASP A CA 1
ATOM 936 C C . ASP A 1 119 ? -12.456 0.262 20.287 1.00 95.00 119 ASP A C 1
ATOM 938 O O . ASP A 1 119 ? -13.410 0.619 20.974 1.00 95.00 119 ASP A O 1
ATOM 942 N N . ILE A 1 120 ? -11.655 -0.753 20.643 1.00 94.25 120 ILE A N 1
ATOM 943 C CA . ILE A 1 120 ? -11.765 -1.466 21.929 1.00 94.25 120 ILE A CA 1
ATOM 944 C C . ILE A 1 120 ? -11.483 -0.501 23.081 1.00 94.25 120 ILE A C 1
ATOM 946 O O . ILE A 1 120 ? -12.326 -0.329 23.957 1.00 94.25 120 ILE A O 1
ATOM 950 N N . GLN A 1 121 ? -10.331 0.177 23.059 1.00 95.06 121 GLN A N 1
ATOM 951 C CA . GLN A 1 121 ? -9.915 1.075 24.144 1.00 95.06 121 GLN A CA 1
ATOM 952 C C . GLN A 1 121 ? -10.867 2.245 24.374 1.00 95.06 121 GLN A C 1
ATOM 954 O O . GLN A 1 121 ? -11.027 2.690 25.504 1.00 95.06 121 GLN A O 1
ATOM 959 N N . SER A 1 122 ? -11.468 2.771 23.307 1.00 94.12 122 SER A N 1
ATOM 960 C CA . SER A 1 122 ? -12.409 3.892 23.396 1.00 94.12 122 SER A CA 1
ATOM 961 C C . SER A 1 122 ? -13.846 3.462 23.704 1.00 94.12 122 SER A C 1
ATOM 963 O O . SER A 1 122 ? -14.719 4.321 23.802 1.00 94.12 122 SER A O 1
ATOM 965 N N . GLY A 1 123 ? -14.126 2.157 23.812 1.00 92.44 123 GLY A N 1
ATOM 966 C CA . GLY A 1 123 ? -15.492 1.647 23.960 1.00 92.44 123 GLY A CA 1
ATOM 967 C C . GLY A 1 123 ? -16.369 1.876 22.721 1.00 92.44 123 GLY A C 1
ATOM 968 O O . GLY A 1 123 ? -17.594 1.776 22.794 1.00 92.44 123 GLY A O 1
ATOM 969 N N . ALA A 1 124 ? -15.769 2.165 21.559 1.00 91.44 124 ALA A N 1
ATOM 970 C CA . ALA A 1 124 ? -16.494 2.450 20.322 1.00 91.44 124 ALA A CA 1
ATOM 971 C C . ALA A 1 124 ? -17.350 1.264 19.850 1.00 91.44 124 ALA A C 1
ATOM 973 O O . ALA A 1 124 ? -18.374 1.458 19.190 1.00 91.44 124 ALA A O 1
ATOM 974 N N . PHE A 1 125 ? -16.967 0.036 20.210 1.00 90.50 125 PHE A N 1
ATOM 975 C CA . PHE A 1 125 ? -17.732 -1.171 19.898 1.00 90.50 125 PHE A CA 1
ATOM 976 C C . PHE A 1 125 ? -19.161 -1.144 20.438 1.00 90.50 125 PHE A C 1
ATOM 978 O O . PHE A 1 125 ? -20.073 -1.563 19.723 1.00 90.50 125 PHE A O 1
ATOM 985 N N . THR A 1 126 ? -19.380 -0.575 21.625 1.00 89.81 126 THR A N 1
ATOM 986 C CA . THR A 1 126 ? -20.724 -0.407 22.193 1.00 89.81 126 THR A CA 1
ATOM 987 C C . THR A 1 126 ? -21.593 0.440 21.268 1.00 89.81 126 THR A C 1
ATOM 989 O O . THR A 1 126 ? -22.729 0.077 20.984 1.00 89.81 126 THR A O 1
ATOM 992 N N . PHE A 1 127 ? -21.047 1.514 20.692 1.00 88.56 127 PHE A N 1
ATOM 993 C CA . PHE A 1 127 ? -21.782 2.362 19.750 1.00 88.56 127 PHE A CA 1
ATOM 994 C C . PHE A 1 127 ? -22.000 1.701 18.386 1.00 88.56 127 PHE A C 1
ATOM 996 O O . PHE A 1 127 ? -23.060 1.884 17.779 1.00 88.56 127 PHE A O 1
ATOM 1003 N N . TYR A 1 128 ? -21.021 0.934 17.894 1.00 87.50 128 TYR A N 1
ATOM 1004 C CA . TYR A 1 128 ? -21.172 0.206 16.635 1.00 87.50 128 TYR A CA 1
ATOM 1005 C C . TYR A 1 128 ? -22.269 -0.848 16.736 1.00 87.50 128 TYR A C 1
ATOM 1007 O O . TYR A 1 128 ? -23.116 -0.893 15.844 1.00 87.50 128 TYR A O 1
ATOM 1015 N N . PHE A 1 129 ? -22.281 -1.645 17.807 1.00 87.88 129 PHE A N 1
ATOM 1016 C CA . PHE A 1 129 ? -23.188 -2.784 17.964 1.00 87.88 129 PHE A CA 1
ATOM 1017 C C . PHE A 1 129 ? -24.518 -2.455 18.652 1.00 87.88 129 PHE A C 1
ATOM 1019 O O . PHE A 1 129 ? -25.475 -3.204 18.476 1.00 87.88 129 PHE A O 1
ATOM 1026 N N . ALA A 1 130 ? -24.638 -1.317 19.345 1.00 87.25 130 ALA A N 1
ATOM 1027 C CA . ALA A 1 130 ? -25.944 -0.797 19.768 1.00 87.25 130 ALA A CA 1
ATOM 1028 C C . ALA A 1 130 ? -26.806 -0.387 18.563 1.00 87.25 130 ALA A C 1
ATOM 1030 O O . ALA A 1 130 ? -28.030 -0.500 18.575 1.00 87.25 130 ALA A O 1
ATOM 1031 N N . ARG A 1 131 ? -26.166 0.069 17.480 1.00 77.94 131 ARG A N 1
ATOM 1032 C CA . ARG A 1 131 ? -26.801 0.145 16.160 1.00 77.94 131 ARG A CA 1
ATOM 1033 C C . ARG A 1 131 ? -26.729 -1.258 15.566 1.00 77.94 131 ARG A C 1
ATOM 1035 O O . ARG A 1 131 ? -25.712 -1.908 15.725 1.00 77.94 131 ARG A O 1
ATOM 1042 N N . SER A 1 132 ? -27.754 -1.724 14.852 1.00 78.19 132 SER A N 1
ATOM 1043 C CA . SER A 1 132 ? -27.841 -3.083 14.267 1.00 78.19 132 SER A CA 1
ATOM 1044 C C . SER A 1 132 ? -26.759 -3.409 13.197 1.00 78.19 132 SER A C 1
ATOM 1046 O O . SER A 1 132 ? -27.045 -3.989 12.146 1.00 78.19 132 SER A O 1
ATOM 1048 N N . THR A 1 133 ? -25.500 -3.010 13.372 1.00 86.75 133 THR A N 1
ATOM 1049 C CA . THR A 1 133 ? -24.376 -3.380 12.519 1.00 86.75 133 THR A CA 1
ATOM 1050 C C . THR A 1 133 ? -23.928 -4.795 12.878 1.00 86.75 133 THR A C 1
ATOM 1052 O O . THR A 1 133 ? -23.717 -5.135 14.035 1.00 86.75 133 THR A O 1
ATOM 1055 N N . ARG A 1 134 ? -23.813 -5.664 11.872 1.00 90.25 134 ARG A N 1
ATOM 1056 C CA . ARG A 1 134 ? -23.272 -7.016 12.071 1.00 90.25 134 ARG A CA 1
ATOM 1057 C C . ARG A 1 134 ? -21.737 -6.953 12.074 1.00 90.25 134 ARG A C 1
ATOM 1059 O O . ARG A 1 134 ? -21.199 -6.164 11.291 1.00 90.25 134 ARG A O 1
ATOM 1066 N N . PRO A 1 135 ? -21.027 -7.829 12.810 1.00 92.00 135 PRO A N 1
ATOM 1067 C CA . PRO A 1 135 ? -19.558 -7.858 12.844 1.00 92.00 135 PRO A CA 1
ATOM 1068 C C . PRO A 1 135 ? -18.899 -7.888 11.457 1.00 92.00 135 PRO A C 1
ATOM 1070 O O . PRO A 1 135 ? -17.966 -7.137 11.190 1.00 92.00 135 PRO A O 1
ATOM 1073 N N . ARG A 1 136 ? -19.461 -8.650 10.510 1.00 93.44 136 ARG A N 1
ATOM 1074 C CA . ARG A 1 136 ? -18.977 -8.684 9.117 1.00 93.44 136 ARG A CA 1
ATOM 1075 C C . ARG A 1 136 ? -18.968 -7.313 8.431 1.00 93.44 136 ARG A C 1
ATOM 1077 O O . ARG A 1 136 ? -18.059 -7.016 7.669 1.00 93.44 136 ARG A O 1
ATOM 1084 N N . HIS A 1 137 ? -19.957 -6.456 8.697 1.00 93.75 137 HIS A N 1
ATOM 1085 C CA . HIS A 1 137 ? -20.019 -5.119 8.097 1.00 93.75 137 HIS A CA 1
ATOM 1086 C C . HIS A 1 137 ? -18.983 -4.177 8.707 1.00 93.75 137 HIS A C 1
ATOM 1088 O O . HIS A 1 137 ? -18.471 -3.312 8.001 1.00 93.75 137 HIS A O 1
ATOM 1094 N N . TYR A 1 138 ? -18.666 -4.366 9.988 1.00 94.50 138 TYR A N 1
ATOM 1095 C CA . TYR A 1 138 ? -17.579 -3.658 10.649 1.00 94.50 138 TYR A CA 1
ATOM 1096 C C . TYR A 1 138 ? -16.229 -4.035 10.030 1.00 94.50 138 TYR A C 1
ATOM 1098 O O . TYR A 1 138 ? -15.521 -3.155 9.545 1.00 94.50 138 TYR A O 1
ATOM 1106 N N . VAL A 1 139 ? -15.924 -5.336 9.944 1.00 94.88 139 VAL A N 1
ATOM 1107 C CA . VAL A 1 139 ? -14.649 -5.829 9.395 1.00 94.88 139 VAL A CA 1
ATOM 1108 C C . VAL A 1 139 ? -14.483 -5.429 7.929 1.00 94.88 139 VAL A C 1
ATOM 1110 O O . VAL A 1 139 ? -13.457 -4.858 7.574 1.00 94.88 139 VAL A O 1
ATOM 1113 N N . ILE A 1 140 ? -15.507 -5.631 7.089 1.00 95.62 140 ILE A N 1
ATOM 1114 C CA . ILE A 1 140 ? -15.471 -5.212 5.677 1.00 95.62 140 ILE A CA 1
ATOM 1115 C C . ILE A 1 140 ? -15.292 -3.696 5.566 1.00 95.62 140 ILE A C 1
ATOM 1117 O O . ILE A 1 140 ? -14.495 -3.233 4.760 1.00 95.62 140 ILE A O 1
A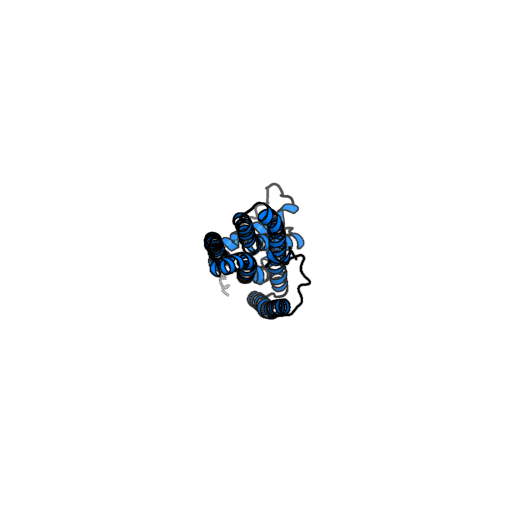TOM 1121 N N . GLY A 1 141 ? -15.996 -2.906 6.382 1.00 95.50 141 GLY A N 1
ATOM 1122 C CA . GLY A 1 141 ? -15.850 -1.451 6.369 1.00 95.50 141 GLY A CA 1
ATOM 1123 C C . GLY A 1 141 ? -14.426 -1.008 6.704 1.00 95.50 141 GLY A C 1
ATOM 1124 O O . GLY A 1 141 ? -13.882 -0.139 6.025 1.00 95.50 141 GLY A O 1
ATOM 1125 N N . LYS A 1 142 ? -13.808 -1.640 7.709 1.00 96.25 142 LYS A N 1
ATOM 1126 C CA . LYS A 1 142 ? -12.426 -1.362 8.117 1.00 96.25 142 LYS A CA 1
ATOM 1127 C C . LYS A 1 142 ? -11.406 -1.815 7.074 1.00 96.25 142 LYS A C 1
ATOM 1129 O O . LYS A 1 142 ? -10.463 -1.072 6.824 1.00 96.25 142 LYS A O 1
ATOM 1134 N N . LEU A 1 143 ? -11.603 -2.989 6.469 1.00 96.62 143 LEU A N 1
ATOM 1135 C CA . LEU A 1 143 ? -10.750 -3.508 5.398 1.00 96.62 143 LEU A CA 1
ATOM 1136 C C . LEU A 1 143 ? -10.834 -2.650 4.143 1.00 96.62 143 LEU A C 1
ATOM 1138 O O . LEU A 1 143 ? -9.803 -2.347 3.566 1.00 96.62 143 LEU A O 1
ATOM 1142 N N . VAL A 1 144 ? -12.032 -2.238 3.719 1.00 96.94 144 VAL A N 1
ATOM 1143 C CA . VAL A 1 144 ? -12.188 -1.475 2.475 1.00 96.94 144 VAL A CA 1
ATOM 1144 C C . VAL A 1 144 ? -11.629 -0.063 2.609 1.00 96.94 144 VAL A C 1
ATOM 1146 O O . VAL A 1 144 ? -10.949 0.393 1.697 1.00 96.94 144 VAL A O 1
ATOM 1149 N N . GLY A 1 145 ? -11.884 0.648 3.711 1.00 96.50 145 GLY A N 1
ATOM 1150 C CA . GLY A 1 145 ? -11.340 2.002 3.844 1.00 96.50 145 GLY A CA 1
ATOM 1151 C C . GLY A 1 145 ? -9.822 2.006 4.068 1.00 96.50 145 GLY A C 1
ATOM 1152 O O . GLY A 1 145 ? -9.141 2.852 3.494 1.00 96.50 145 GLY A O 1
ATOM 1153 N N . LEU A 1 146 ? -9.270 1.035 4.810 1.00 96.88 146 LEU A N 1
ATOM 1154 C CA . LEU A 1 146 ? -7.820 0.854 4.931 1.00 96.88 146 LEU A CA 1
ATOM 1155 C C . LEU A 1 146 ? -7.223 0.424 3.586 1.00 96.88 146 LEU A C 1
ATOM 1157 O O . LEU A 1 146 ? -6.249 1.015 3.139 1.00 96.88 146 LEU A O 1
ATOM 1161 N N . GLY A 1 147 ? -7.863 -0.532 2.913 1.00 97.56 147 GLY A N 1
ATOM 1162 C CA . GLY A 1 147 ? -7.513 -1.020 1.582 1.00 97.56 147 GLY A CA 1
ATOM 1163 C C . GLY A 1 147 ? -7.441 0.091 0.555 1.00 97.56 147 GLY A C 1
ATOM 1164 O O . GLY A 1 147 ? -6.451 0.183 -0.151 1.00 97.56 147 GLY A O 1
ATOM 1165 N N . ALA A 1 148 ? -8.430 0.983 0.514 1.00 97.44 148 ALA A N 1
ATOM 1166 C CA . ALA A 1 148 ? -8.432 2.114 -0.408 1.00 97.44 148 ALA A CA 1
ATOM 1167 C C . ALA A 1 148 ? -7.253 3.073 -0.165 1.00 97.44 148 ALA A C 1
ATOM 1169 O O . ALA A 1 148 ? -6.600 3.497 -1.115 1.00 97.44 148 ALA A O 1
ATOM 1170 N N . LEU A 1 149 ? -6.961 3.399 1.100 1.00 96.69 149 LEU A N 1
ATOM 1171 C CA . LEU A 1 149 ? -5.841 4.275 1.460 1.00 96.69 149 LEU A CA 1
ATOM 1172 C C . LEU A 1 149 ? -4.492 3.629 1.129 1.00 96.69 149 LEU A C 1
ATOM 1174 O O . LEU A 1 149 ? -3.625 4.267 0.538 1.00 96.69 149 LEU A O 1
ATOM 1178 N N . THR A 1 150 ? -4.320 2.358 1.484 1.00 96.81 150 THR A N 1
ATOM 1179 C CA . THR A 1 150 ? -3.081 1.619 1.237 1.00 96.81 150 THR A CA 1
ATOM 1180 C C . THR A 1 150 ? -2.879 1.340 -0.253 1.00 96.81 150 THR A C 1
ATOM 1182 O O . THR A 1 150 ? -1.768 1.512 -0.742 1.00 96.81 150 THR A O 1
ATOM 1185 N N . ALA A 1 151 ? -3.934 0.997 -0.999 1.00 97.81 151 ALA A N 1
ATOM 1186 C CA . ALA A 1 151 ? -3.879 0.792 -2.449 1.00 97.81 151 ALA A CA 1
ATOM 1187 C C . ALA A 1 151 ? -3.446 2.056 -3.187 1.00 97.81 151 ALA A C 1
ATOM 1189 O O . ALA A 1 151 ? -2.674 1.983 -4.141 1.00 97.81 151 ALA A O 1
ATOM 1190 N N . LEU A 1 152 ? -3.897 3.227 -2.728 1.00 97.12 152 LEU A N 1
ATOM 1191 C CA . LEU A 1 152 ? -3.475 4.499 -3.309 1.00 97.12 152 LEU A CA 1
ATOM 1192 C C . LEU A 1 152 ? -1.955 4.711 -3.200 1.00 97.12 152 LEU A C 1
ATOM 1194 O O . LEU A 1 152 ? -1.366 5.354 -4.058 1.00 97.12 152 LEU A O 1
ATOM 1198 N N . ILE A 1 153 ? -1.314 4.154 -2.172 1.00 96.75 153 ILE A N 1
ATOM 1199 C CA . ILE A 1 153 ? 0.139 4.227 -1.996 1.00 96.75 153 ILE A CA 1
ATOM 1200 C C . ILE A 1 153 ? 0.828 3.091 -2.757 1.00 96.75 153 ILE A C 1
ATOM 1202 O O . ILE A 1 153 ? 1.685 3.341 -3.595 1.00 96.75 153 ILE A O 1
ATOM 1206 N N . VAL A 1 154 ? 0.457 1.845 -2.467 1.00 97.19 154 VAL A N 1
ATOM 1207 C CA . VAL A 1 154 ? 1.236 0.660 -2.855 1.00 97.19 154 VAL A CA 1
ATOM 1208 C C . VAL A 1 154 ? 0.865 0.127 -4.240 1.00 97.19 154 VAL A C 1
ATOM 1210 O O . VAL A 1 154 ? 1.665 -0.566 -4.852 1.00 97.19 154 VAL A O 1
ATOM 1213 N N . ALA A 1 155 ? -0.321 0.445 -4.761 1.00 96.94 155 ALA A N 1
ATOM 1214 C CA . ALA A 1 155 ? -0.748 0.002 -6.088 1.00 96.94 155 ALA A CA 1
ATOM 1215 C C . ALA A 1 155 ? -0.763 1.150 -7.105 1.00 96.94 155 ALA A C 1
ATOM 1217 O O . ALA A 1 155 ? -0.226 0.996 -8.197 1.00 96.94 155 ALA A O 1
ATOM 1218 N N . ALA A 1 156 ? -1.338 2.308 -6.762 1.00 97.06 156 ALA A N 1
ATOM 1219 C CA . ALA A 1 156 ? -1.520 3.386 -7.738 1.00 97.06 156 ALA A CA 1
ATOM 1220 C C . ALA A 1 156 ? -0.188 3.996 -8.212 1.00 97.06 156 ALA A C 1
ATOM 1222 O O . ALA A 1 156 ? -0.014 4.194 -9.409 1.00 97.06 156 ALA A O 1
ATOM 1223 N N . GLY A 1 157 ? 0.761 4.245 -7.302 1.00 95.44 157 GLY A N 1
ATOM 1224 C CA . GLY A 1 157 ? 2.081 4.786 -7.648 1.00 95.44 157 GLY A CA 1
ATOM 1225 C C . GLY A 1 157 ? 2.867 3.886 -8.612 1.00 95.44 157 GLY A C 1
ATOM 1226 O O . GLY A 1 157 ? 3.213 4.337 -9.705 1.00 95.44 157 GLY A O 1
ATOM 1227 N N . PRO A 1 158 ? 3.093 2.599 -8.277 1.00 95.81 158 PRO A N 1
ATOM 1228 C CA . PRO A 1 158 ? 3.707 1.649 -9.201 1.00 95.81 158 PRO A CA 1
ATOM 1229 C C . PRO A 1 158 ? 2.963 1.506 -10.525 1.00 95.81 158 PRO A C 1
ATOM 1231 O O . PRO A 1 158 ? 3.604 1.393 -11.562 1.00 95.81 158 PRO A O 1
ATOM 1234 N N . LEU A 1 159 ? 1.626 1.540 -10.522 1.00 96.94 159 LEU A N 1
ATOM 1235 C CA . LEU A 1 159 ? 0.837 1.437 -11.750 1.00 96.94 159 LEU A CA 1
ATOM 1236 C C . LEU A 1 159 ? 1.065 2.633 -12.688 1.00 96.94 159 LEU A C 1
ATOM 1238 O O . LEU A 1 159 ? 1.161 2.449 -13.899 1.00 96.94 159 LEU A O 1
ATOM 1242 N N . VAL A 1 160 ? 1.202 3.845 -12.139 1.00 97.31 160 VAL A N 1
ATOM 1243 C CA . VAL A 1 160 ? 1.579 5.037 -12.918 1.00 97.31 160 VAL A CA 1
ATOM 1244 C C . VAL A 1 160 ? 2.979 4.874 -13.512 1.00 97.31 160 VAL A C 1
ATOM 1246 O O . VAL A 1 160 ? 3.171 5.153 -14.692 1.00 97.31 160 VAL A O 1
ATOM 1249 N N . LEU A 1 161 ? 3.945 4.376 -12.733 1.00 96.50 161 LEU A N 1
ATOM 1250 C CA . LEU A 1 161 ? 5.305 4.120 -13.224 1.00 96.50 161 LEU A CA 1
ATOM 1251 C C . LEU A 1 161 ? 5.356 3.013 -14.278 1.00 96.50 161 LEU A C 1
ATOM 1253 O O . LEU A 1 161 ? 6.122 3.112 -15.229 1.00 96.5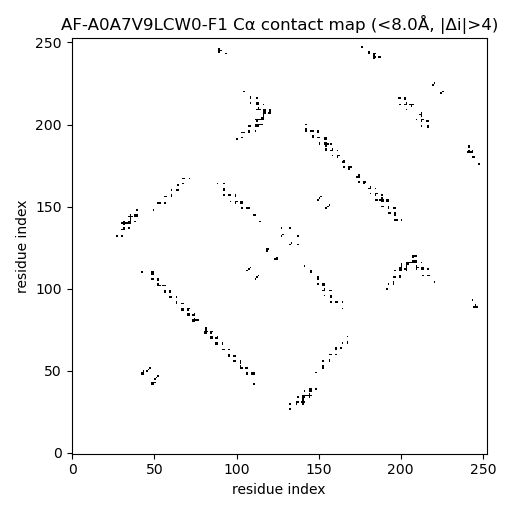0 161 LEU A O 1
ATOM 1257 N N . ALA A 1 162 ? 4.525 1.983 -14.147 1.00 95.50 162 ALA A N 1
ATOM 1258 C CA . ALA A 1 162 ? 4.383 0.948 -15.158 1.00 95.50 162 ALA A CA 1
ATOM 1259 C C . ALA A 1 162 ? 3.841 1.545 -16.470 1.00 95.50 162 ALA A C 1
ATOM 1261 O O . ALA A 1 162 ? 4.391 1.283 -17.534 1.00 95.50 162 ALA A O 1
ATOM 1262 N N . GLY A 1 163 ? 2.839 2.430 -16.397 1.00 95.69 163 GLY A N 1
ATOM 1263 C CA . GLY A 1 163 ? 2.366 3.193 -17.557 1.00 95.69 163 GLY A CA 1
ATOM 1264 C C . GLY A 1 163 ? 3.452 4.079 -18.178 1.00 95.69 163 GLY A C 1
ATOM 1265 O O . GLY A 1 163 ? 3.593 4.113 -19.398 1.00 95.69 163 GLY A O 1
ATOM 1266 N N . LEU A 1 164 ? 4.266 4.741 -17.351 1.00 95.31 164 LEU A N 1
ATOM 1267 C CA . LEU A 1 164 ? 5.420 5.511 -17.820 1.00 95.31 164 LEU A CA 1
ATOM 1268 C C . LEU A 1 164 ? 6.459 4.619 -18.515 1.00 95.31 164 LEU A C 1
ATOM 1270 O O . LEU A 1 164 ? 6.975 5.005 -19.558 1.00 95.31 164 LEU A O 1
ATOM 1274 N N . ARG A 1 165 ? 6.733 3.418 -17.987 1.00 92.88 165 ARG A N 1
ATOM 1275 C CA . ARG A 1 165 ? 7.659 2.455 -18.606 1.00 92.88 165 ARG A CA 1
ATOM 1276 C C . ARG A 1 165 ? 7.208 2.052 -20.010 1.00 92.88 165 ARG A C 1
ATOM 1278 O O . ARG A 1 165 ? 8.060 1.946 -20.889 1.00 92.88 165 ARG A O 1
ATOM 1285 N N . LEU A 1 166 ? 5.902 1.872 -20.221 1.00 93.31 166 LEU A N 1
ATOM 1286 C CA . LEU A 1 166 ? 5.325 1.651 -21.553 1.00 93.31 166 LEU A CA 1
ATOM 1287 C C . LEU A 1 166 ? 5.490 2.887 -22.450 1.00 93.31 166 LEU A C 1
ATOM 1289 O O . LEU A 1 166 ? 5.812 2.751 -23.623 1.00 93.31 166 LEU A O 1
ATOM 1293 N N . GLY A 1 167 ? 5.304 4.092 -21.905 1.00 91.69 167 GLY A N 1
ATOM 1294 C CA . GLY A 1 167 ? 5.467 5.347 -22.651 1.00 91.69 167 GLY A CA 1
ATOM 1295 C C . GLY A 1 167 ? 6.903 5.651 -23.100 1.00 91.69 167 GLY A C 1
ATOM 1296 O O . GLY A 1 167 ? 7.093 6.492 -23.970 1.00 91.69 167 GLY A O 1
ATOM 1297 N N . VAL A 1 168 ? 7.898 4.973 -22.518 1.00 90.75 168 VAL A N 1
ATOM 1298 C CA . VAL A 1 168 ? 9.336 5.095 -22.835 1.00 90.75 168 VAL A CA 1
ATOM 1299 C C . VAL A 1 168 ? 9.814 4.002 -23.818 1.00 90.75 168 VAL A C 1
ATOM 1301 O O . VAL A 1 168 ? 11.007 3.902 -24.112 1.00 90.75 168 VAL A O 1
ATOM 1304 N N . ALA A 1 169 ? 8.906 3.163 -24.326 1.00 90.06 169 ALA A N 1
ATOM 1305 C CA . ALA A 1 169 ? 9.231 2.168 -25.346 1.00 90.06 169 ALA A CA 1
ATOM 1306 C C . ALA A 1 169 ? 9.657 2.837 -26.667 1.00 90.06 169 ALA A C 1
ATOM 1308 O O . ALA A 1 169 ? 9.039 3.810 -27.101 1.00 90.06 169 ALA A O 1
ATOM 1309 N N . ASP A 1 170 ? 10.695 2.303 -27.311 1.00 87.12 170 ASP A N 1
ATOM 1310 C CA . ASP A 1 170 ? 11.286 2.893 -28.518 1.00 87.12 170 ASP A CA 1
ATOM 1311 C C . ASP A 1 170 ? 10.521 2.501 -29.795 1.00 87.12 170 ASP A C 1
ATOM 1313 O O . ASP A 1 170 ? 10.511 3.241 -30.782 1.00 87.12 170 ASP A O 1
ATOM 1317 N N . ASN A 1 171 ? 9.868 1.335 -29.796 1.00 89.31 171 ASN A N 1
ATOM 1318 C CA . ASN A 1 171 ? 9.115 0.815 -30.936 1.00 89.31 171 ASN A CA 1
ATOM 1319 C C . ASN A 1 171 ? 7.868 0.017 -30.502 1.00 89.31 171 ASN A C 1
ATOM 1321 O O . ASN A 1 171 ? 7.603 -0.195 -29.318 1.00 89.31 171 ASN A O 1
ATOM 1325 N N . THR A 1 172 ? 7.063 -0.398 -31.486 1.00 91.88 172 THR A N 1
ATOM 1326 C CA . THR A 1 172 ? 5.813 -1.139 -31.233 1.00 91.88 172 THR A CA 1
ATOM 1327 C C . THR A 1 172 ? 6.067 -2.541 -30.675 1.00 91.88 172 THR A C 1
ATOM 1329 O O . THR A 1 172 ? 5.267 -3.018 -29.875 1.00 91.88 172 THR A O 1
ATOM 1332 N N . ASP A 1 173 ? 7.183 -3.173 -31.035 1.00 91.06 173 ASP A N 1
ATOM 1333 C CA . ASP A 1 173 ? 7.5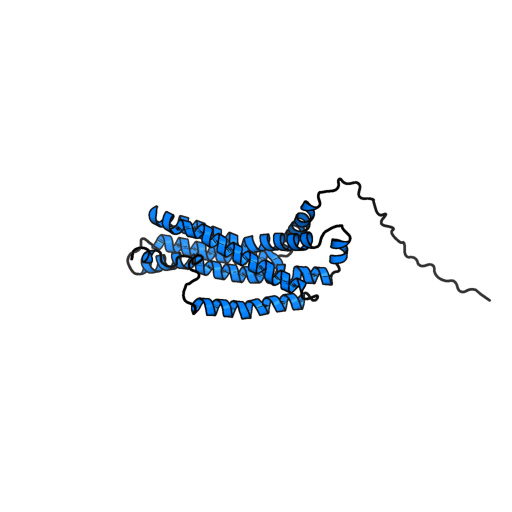16 -4.522 -30.574 1.00 91.06 173 ASP A CA 1
ATOM 1334 C C . ASP A 1 173 ? 7.884 -4.525 -29.078 1.00 91.06 173 ASP A C 1
ATOM 1336 O O . ASP A 1 173 ? 7.303 -5.290 -28.309 1.00 91.06 173 ASP A O 1
ATOM 1340 N N . GLU A 1 174 ? 8.739 -3.593 -28.633 1.00 87.75 174 GLU A N 1
ATOM 1341 C CA . GLU A 1 174 ? 9.074 -3.377 -27.214 1.00 87.75 174 GLU A CA 1
ATOM 1342 C C . GLU A 1 174 ? 7.813 -3.019 -26.412 1.00 87.75 174 GLU A C 1
ATOM 1344 O O . GLU A 1 174 ? 7.609 -3.501 -25.299 1.00 87.75 174 GLU A O 1
ATOM 1349 N N . LEU A 1 175 ? 6.916 -2.204 -26.978 1.00 91.38 175 LEU A N 1
ATOM 1350 C CA . LEU A 1 175 ? 5.656 -1.857 -26.322 1.00 91.38 175 LEU A CA 1
ATOM 1351 C C . LEU A 1 175 ? 4.782 -3.096 -26.061 1.00 91.38 175 LEU A C 1
ATOM 1353 O O . LEU A 1 175 ? 4.203 -3.223 -24.979 1.00 91.38 175 LEU A O 1
ATOM 1357 N N . VAL A 1 176 ? 4.672 -4.001 -27.040 1.00 93.12 176 VAL A N 1
ATOM 1358 C CA . VAL A 1 176 ? 3.911 -5.254 -26.906 1.00 93.12 176 VAL A CA 1
ATOM 1359 C C . VAL A 1 176 ? 4.564 -6.173 -25.873 1.00 93.12 176 VAL A C 1
ATOM 1361 O O . VAL A 1 176 ? 3.854 -6.766 -25.058 1.00 93.12 176 VAL A O 1
ATOM 1364 N N . GLU A 1 177 ? 5.895 -6.236 -25.845 1.00 90.50 177 GLU A N 1
ATOM 1365 C CA . GLU A 1 177 ? 6.656 -7.005 -24.857 1.00 90.50 177 GLU A CA 1
ATOM 1366 C C . GLU A 1 177 ? 6.455 -6.484 -23.424 1.00 90.50 177 GLU A C 1
ATOM 1368 O O . GLU A 1 177 ? 6.348 -7.265 -22.478 1.00 90.50 177 GLU A O 1
ATOM 1373 N N . LEU A 1 178 ? 6.327 -5.165 -23.254 1.00 91.25 178 LEU A N 1
ATOM 1374 C CA . LEU A 1 178 ? 6.108 -4.524 -21.956 1.00 91.25 178 LEU A CA 1
ATOM 1375 C C . LEU A 1 178 ? 4.648 -4.537 -21.500 1.00 91.25 178 LEU A C 1
ATOM 1377 O O . LEU A 1 178 ? 4.377 -4.316 -20.320 1.00 91.25 178 LEU A O 1
ATOM 1381 N N . LEU A 1 179 ? 3.684 -4.817 -22.378 1.00 91.56 179 LEU A N 1
ATOM 1382 C CA . LEU A 1 179 ? 2.258 -4.797 -22.038 1.00 91.56 179 LEU A CA 1
ATOM 1383 C C . LEU A 1 179 ? 1.885 -5.661 -20.807 1.00 91.56 179 LEU A C 1
ATOM 1385 O O . LEU A 1 179 ? 1.091 -5.197 -19.980 1.00 91.56 179 LEU A O 1
ATOM 1389 N N . PRO A 1 180 ? 2.471 -6.863 -20.594 1.00 92.38 180 PRO A N 1
ATOM 1390 C CA . PRO A 1 180 ? 2.242 -7.673 -19.396 1.00 92.38 180 PRO A CA 1
ATOM 1391 C C . PRO A 1 180 ? 2.721 -7.034 -18.083 1.00 92.38 180 PRO A C 1
ATOM 1393 O O . PRO A 1 180 ? 2.302 -7.479 -17.012 1.00 92.38 180 PRO A O 1
ATOM 1396 N N . VAL A 1 181 ? 3.561 -5.993 -18.121 1.00 91.31 181 VAL A N 1
ATOM 1397 C CA . VAL A 1 181 ? 4.025 -5.276 -16.922 1.00 91.31 181 VAL A CA 1
ATOM 1398 C C . VAL A 1 181 ? 2.846 -4.648 -16.179 1.00 91.31 181 VAL A C 1
ATOM 1400 O O . VAL A 1 181 ? 2.774 -4.764 -14.960 1.00 91.31 181 VAL A O 1
ATOM 1403 N N . ILE A 1 182 ? 1.867 -4.069 -16.883 1.00 94.00 182 ILE A N 1
ATOM 1404 C CA . ILE A 1 182 ? 0.695 -3.425 -16.262 1.00 94.00 182 ILE A CA 1
ATOM 1405 C C . ILE A 1 182 ? -0.095 -4.387 -15.349 1.00 94.00 182 ILE A C 1
ATOM 1407 O O . ILE A 1 182 ? -0.238 -4.091 -14.155 1.00 94.00 182 ILE A O 1
ATOM 1411 N N . PRO A 1 183 ? -0.616 -5.534 -15.837 1.00 94.62 183 PRO A N 1
ATOM 1412 C CA . PRO A 1 183 ? -1.363 -6.457 -14.989 1.00 94.62 183 PRO A CA 1
ATOM 1413 C C . PRO A 1 183 ? -0.486 -7.106 -13.911 1.00 94.62 183 PRO A C 1
ATOM 1415 O O . PRO A 1 183 ? -0.987 -7.341 -12.811 1.00 94.62 183 PRO A O 1
ATOM 1418 N N . LYS A 1 184 ? 0.812 -7.338 -14.164 1.00 92.75 184 LYS A N 1
ATOM 1419 C CA . LYS A 1 184 ? 1.751 -7.833 -13.143 1.00 92.75 184 LYS A CA 1
ATOM 1420 C C . LYS A 1 184 ? 1.924 -6.829 -12.005 1.00 92.75 184 LYS A C 1
ATOM 1422 O O . LYS A 1 184 ? 1.748 -7.187 -10.843 1.00 92.75 184 LYS A O 1
ATOM 1427 N N . THR A 1 185 ? 2.179 -5.559 -12.317 1.00 93.94 185 THR A N 1
ATOM 1428 C CA . THR A 1 185 ? 2.285 -4.489 -11.316 1.00 93.94 185 THR A CA 1
ATOM 1429 C C . THR A 1 185 ? 0.981 -4.317 -10.542 1.00 93.94 185 THR A C 1
ATOM 1431 O O . THR A 1 185 ? 1.011 -4.164 -9.321 1.00 93.94 185 THR A O 1
ATOM 1434 N N . LEU A 1 186 ? -0.171 -4.405 -11.214 1.00 95.06 186 LEU A N 1
ATOM 1435 C CA . LEU A 1 186 ? -1.472 -4.366 -10.549 1.00 95.06 186 LEU A CA 1
ATOM 1436 C C . LEU A 1 186 ? -1.667 -5.557 -9.596 1.00 95.06 186 LEU A C 1
ATOM 1438 O O . LEU A 1 186 ? -2.149 -5.368 -8.480 1.00 95.06 186 LEU A O 1
ATOM 1442 N N . ALA A 1 187 ? -1.277 -6.767 -10.006 1.00 94.81 187 ALA A N 1
ATOM 1443 C CA . ALA A 1 187 ? -1.367 -7.967 -9.180 1.00 94.81 187 ALA A CA 1
ATOM 1444 C C . ALA A 1 187 ? -0.455 -7.880 -7.946 1.00 94.81 187 ALA A C 1
ATOM 1446 O O . ALA A 1 187 ? -0.915 -8.127 -6.830 1.00 94.81 187 ALA A O 1
ATOM 1447 N N . VAL A 1 188 ? 0.799 -7.450 -8.121 1.00 92.81 188 VAL A N 1
ATOM 1448 C CA . VAL A 1 188 ? 1.753 -7.230 -7.021 1.00 92.81 188 VAL A CA 1
ATOM 1449 C C . VAL A 1 188 ? 1.246 -6.143 -6.071 1.00 92.81 188 VAL A C 1
ATOM 1451 O O . VAL A 1 188 ? 1.185 -6.363 -4.862 1.00 92.81 188 VAL A O 1
ATOM 1454 N N . GLY A 1 189 ? 0.805 -4.997 -6.597 1.00 95.62 189 GLY A N 1
ATOM 1455 C CA . GLY A 1 189 ? 0.248 -3.904 -5.795 1.00 95.62 189 GLY A CA 1
ATOM 1456 C C . GLY A 1 189 ? -1.033 -4.303 -5.053 1.00 95.62 189 GLY A C 1
ATOM 1457 O O . GLY A 1 189 ? -1.230 -3.926 -3.894 1.00 95.62 189 GLY A O 1
ATOM 1458 N N . GLY A 1 190 ? -1.891 -5.110 -5.680 1.00 96.12 190 GLY A N 1
ATOM 1459 C CA . GLY A 1 190 ? -3.096 -5.669 -5.070 1.00 96.12 190 GLY A CA 1
ATOM 1460 C C . GLY A 1 190 ? -2.779 -6.646 -3.938 1.00 96.12 190 GLY A C 1
ATOM 1461 O O . GLY A 1 190 ? -3.328 -6.516 -2.842 1.00 96.12 190 GLY A O 1
ATOM 1462 N N . LEU A 1 191 ? -1.847 -7.576 -4.161 1.00 95.50 191 LEU A N 1
ATOM 1463 C CA . LEU A 1 191 ? -1.388 -8.524 -3.145 1.00 95.50 191 LEU A CA 1
ATOM 1464 C C . LEU A 1 191 ? -0.745 -7.801 -1.958 1.00 95.50 191 LEU A C 1
ATOM 1466 O O . LEU A 1 191 ? -1.087 -8.071 -0.805 1.00 95.50 191 LEU A O 1
ATOM 1470 N N . ALA A 1 192 ? 0.132 -6.836 -2.235 1.00 95.12 192 ALA A N 1
ATOM 1471 C CA . ALA A 1 192 ? 0.757 -6.019 -1.208 1.00 95.12 192 ALA A CA 1
ATOM 1472 C C . ALA A 1 192 ? -0.298 -5.233 -0.416 1.00 95.12 192 ALA A C 1
ATOM 1474 O O . ALA A 1 192 ? -0.285 -5.255 0.813 1.00 95.12 192 ALA A O 1
ATOM 1475 N N . THR A 1 193 ? -1.276 -4.616 -1.087 1.00 97.81 193 THR A N 1
ATOM 1476 C CA . THR A 1 193 ? -2.403 -3.940 -0.422 1.00 97.81 193 THR A CA 1
ATOM 1477 C C . THR A 1 193 ? -3.136 -4.885 0.524 1.00 97.81 193 THR A C 1
ATOM 1479 O O . THR A 1 193 ? -3.389 -4.521 1.672 1.00 97.81 193 THR A O 1
ATOM 1482 N N . LEU A 1 194 ? -3.466 -6.098 0.072 1.00 96.81 194 LEU A N 1
ATOM 1483 C CA . LEU A 1 194 ? -4.134 -7.093 0.909 1.00 96.81 194 LEU A CA 1
ATOM 1484 C C . LEU A 1 194 ? -3.289 -7.448 2.135 1.00 96.81 194 LEU A C 1
ATOM 1486 O O . LEU A 1 194 ? -3.820 -7.434 3.245 1.00 96.81 194 LEU A O 1
ATOM 1490 N N . ALA A 1 195 ? -1.986 -7.682 1.969 1.00 96.12 195 ALA A N 1
ATOM 1491 C CA . ALA A 1 195 ? -1.076 -7.984 3.073 1.00 96.12 195 ALA A CA 1
ATOM 1492 C C . ALA A 1 195 ? -0.987 -6.826 4.086 1.00 96.12 195 ALA A C 1
ATOM 1494 O O . ALA A 1 195 ? -1.210 -7.026 5.283 1.00 96.12 195 ALA A O 1
ATOM 1495 N N . TYR A 1 196 ? -0.765 -5.599 3.602 1.00 96.75 196 TYR A N 1
ATOM 1496 C CA . TYR A 1 196 ? -0.680 -4.376 4.411 1.00 96.75 196 TYR A CA 1
ATOM 1497 C C . TYR A 1 196 ? -2.018 -3.935 5.023 1.00 96.75 196 TYR A C 1
ATOM 1499 O O . TYR A 1 196 ? -2.051 -2.998 5.820 1.00 96.75 196 TYR A O 1
ATOM 1507 N N . CYS A 1 197 ? -3.126 -4.596 4.687 1.00 96.62 197 CYS A N 1
ATOM 1508 C CA . CYS A 1 197 ? -4.422 -4.365 5.319 1.00 96.62 197 CYS A CA 1
ATOM 1509 C C . CYS A 1 197 ? -4.802 -5.494 6.271 1.00 96.62 197 CYS A C 1
ATOM 1511 O O . CYS A 1 197 ? -5.156 -5.229 7.416 1.00 96.62 197 CYS A O 1
ATOM 1513 N N . ALA A 1 198 ? -4.731 -6.744 5.816 1.00 96.50 198 ALA A N 1
ATOM 1514 C CA . ALA A 1 198 ? -5.216 -7.900 6.557 1.00 96.50 198 ALA A CA 1
ATOM 1515 C C . ALA A 1 198 ? -4.369 -8.187 7.802 1.00 96.50 198 ALA A C 1
ATOM 1517 O O . ALA A 1 198 ? -4.924 -8.363 8.886 1.00 96.50 198 ALA A O 1
ATOM 1518 N N . VAL A 1 199 ? -3.040 -8.185 7.669 1.00 96.81 199 VAL A N 1
ATOM 1519 C CA . VAL A 1 199 ? -2.132 -8.540 8.770 1.00 96.81 199 VAL A CA 1
ATOM 1520 C C . VAL A 1 199 ? -2.177 -7.520 9.917 1.00 96.81 199 VAL A C 1
ATOM 1522 O O . VAL A 1 199 ? -2.486 -7.921 11.043 1.00 96.81 199 VAL A O 1
ATOM 1525 N N . PRO A 1 200 ? -1.967 -6.204 9.690 1.00 97.19 200 PRO A N 1
ATOM 1526 C CA . PRO A 1 200 ? -2.052 -5.227 10.775 1.00 97.19 200 PRO A CA 1
ATOM 1527 C C . PRO A 1 200 ? -3.457 -5.139 11.374 1.00 97.19 200 PRO A C 1
ATOM 1529 O O . PRO A 1 200 ? -3.582 -4.935 12.580 1.00 97.19 200 PRO A O 1
ATOM 1532 N N . LEU A 1 201 ? -4.518 -5.329 10.578 1.00 96.31 201 LEU A N 1
ATOM 1533 C CA . LEU A 1 201 ? -5.883 -5.385 11.102 1.00 96.31 201 LEU A CA 1
ATOM 1534 C C . LEU A 1 201 ? -6.083 -6.596 12.025 1.00 96.31 201 LEU A C 1
ATOM 1536 O O . LEU A 1 201 ? -6.687 -6.451 13.087 1.00 96.31 201 LEU A O 1
ATOM 1540 N N . GLY A 1 202 ? -5.551 -7.760 11.645 1.00 96.44 202 GLY A N 1
ATOM 1541 C CA . GLY A 1 202 ? -5.561 -8.972 12.461 1.00 96.44 202 GLY A CA 1
ATOM 1542 C C . GLY A 1 202 ? -4.850 -8.764 13.797 1.00 96.44 202 GLY A C 1
ATOM 1543 O O . GLY A 1 202 ? -5.444 -8.991 14.849 1.00 96.44 202 GLY A O 1
ATOM 1544 N N . PHE A 1 203 ? -3.628 -8.227 13.783 1.00 97.06 203 PHE A N 1
ATOM 1545 C CA . PHE A 1 203 ? -2.907 -7.890 15.018 1.00 97.06 203 PHE A CA 1
ATOM 1546 C C . PHE A 1 203 ? -3.638 -6.851 15.869 1.00 97.06 203 PHE A C 1
ATOM 1548 O O . PHE A 1 203 ? -3.674 -6.971 17.094 1.00 97.06 203 PHE A O 1
ATOM 1555 N N . SER A 1 204 ? -4.286 -5.873 15.233 1.00 96.81 204 SER A N 1
ATOM 1556 C CA . SER A 1 204 ? -5.121 -4.894 15.929 1.00 96.81 204 SER A CA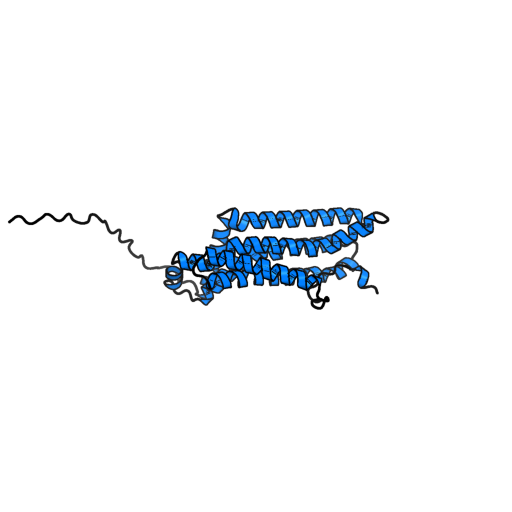 1
ATOM 1557 C C . SER A 1 204 ? -6.327 -5.519 16.631 1.00 96.81 204 SER A C 1
ATOM 1559 O O . SER A 1 204 ? -6.776 -4.995 17.645 1.00 96.81 204 SER A O 1
ATOM 1561 N N . ALA A 1 205 ? -6.867 -6.618 16.101 1.00 95.94 205 ALA A N 1
ATOM 1562 C CA . ALA A 1 205 ? -7.995 -7.328 16.694 1.00 95.94 205 ALA A CA 1
ATOM 1563 C C . ALA A 1 205 ? -7.584 -8.263 17.843 1.00 95.94 205 ALA A C 1
ATOM 1565 O O . ALA A 1 205 ? -8.390 -8.512 18.735 1.00 95.94 205 ALA A O 1
ATOM 1566 N N . LEU A 1 206 ? -6.344 -8.763 17.837 1.00 96.44 206 LEU A N 1
ATOM 1567 C CA . LEU A 1 206 ? -5.824 -9.669 18.869 1.00 96.44 206 LEU A CA 1
ATOM 1568 C C . LEU A 1 206 ? -5.461 -8.961 20.177 1.00 96.44 206 LEU A C 1
ATOM 1570 O O . LEU A 1 206 ? -5.502 -9.572 21.242 1.00 96.44 206 LEU A O 1
ATOM 1574 N N . LEU A 1 207 ? -5.072 -7.686 20.104 1.00 96.00 207 LEU A N 1
ATOM 1575 C CA . LEU A 1 207 ? -4.531 -6.959 21.246 1.00 96.00 207 LEU A CA 1
ATOM 1576 C C . LEU A 1 207 ? -5.464 -5.817 21.667 1.00 96.00 207 LEU A C 1
ATOM 1578 O O . LEU A 1 207 ? -5.711 -4.907 20.876 1.00 96.00 207 LEU A O 1
ATOM 1582 N N . PRO A 1 208 ? -5.917 -5.775 22.935 1.00 92.81 208 PRO A N 1
ATOM 1583 C CA . PRO A 1 208 ? -6.749 -4.677 23.420 1.00 92.81 208 PRO A CA 1
ATOM 1584 C C . PRO A 1 208 ? -5.952 -3.375 23.545 1.00 92.81 208 PRO A C 1
ATOM 1586 O O . PRO A 1 208 ? -6.532 -2.295 23.532 1.00 92.81 208 PRO A O 1
ATOM 1589 N N . ASN A 1 209 ? -4.618 -3.444 23.670 1.00 96.31 209 ASN A N 1
ATOM 1590 C CA . ASN A 1 209 ? -3.782 -2.257 23.783 1.00 96.31 209 ASN A CA 1
ATOM 1591 C C . ASN A 1 209 ? -3.247 -1.780 22.426 1.00 96.31 209 ASN A C 1
ATOM 1593 O O . ASN A 1 209 ? -2.432 -2.463 21.805 1.00 96.31 209 ASN A O 1
ATOM 1597 N N . ARG A 1 210 ? -3.612 -0.554 22.015 1.00 95.25 210 ARG A N 1
ATOM 1598 C CA . ARG A 1 210 ? -3.164 0.047 20.745 1.00 95.25 210 ARG A CA 1
ATOM 1599 C C . ARG A 1 210 ? -1.643 0.096 20.594 1.00 95.25 210 ARG A C 1
ATOM 1601 O O . ARG A 1 210 ? -1.135 -0.086 19.495 1.00 95.25 210 ARG A O 1
ATOM 1608 N N . ARG A 1 211 ? -0.907 0.344 21.685 1.00 96.44 211 ARG A N 1
ATOM 1609 C CA . ARG A 1 211 ? 0.563 0.437 21.643 1.00 96.44 211 ARG A CA 1
ATOM 1610 C C . ARG A 1 211 ? 1.186 -0.926 21.357 1.00 96.44 211 ARG A C 1
ATOM 1612 O O . ARG A 1 211 ? 2.120 -1.009 20.570 1.00 96.44 211 ARG A O 1
ATOM 1619 N N . HIS A 1 212 ? 0.630 -1.981 21.950 1.00 97.19 212 HIS A N 1
ATOM 1620 C CA . HIS A 1 212 ? 1.111 -3.345 21.740 1.00 97.19 212 HIS A CA 1
ATOM 1621 C C . HIS A 1 212 ? 0.779 -3.824 20.323 1.00 97.19 212 HIS A C 1
ATOM 1623 O O . HIS A 1 212 ? 1.627 -4.434 19.687 1.00 97.19 212 HIS A O 1
ATOM 1629 N N . ALA A 1 213 ? -0.404 -3.487 19.796 1.00 97.25 213 ALA A N 1
ATOM 1630 C CA . ALA A 1 213 ? -0.770 -3.804 18.415 1.00 97.25 213 ALA A CA 1
ATOM 1631 C C . ALA A 1 213 ? 0.167 -3.144 17.387 1.00 97.25 213 ALA A C 1
ATOM 1633 O O . ALA A 1 213 ? 0.596 -3.788 16.431 1.00 97.25 213 ALA A O 1
ATOM 1634 N N . LEU A 1 214 ? 0.538 -1.879 17.622 1.00 96.81 214 LEU A N 1
ATOM 1635 C CA . LEU A 1 214 ? 1.522 -1.166 16.806 1.00 96.81 214 LEU A CA 1
ATOM 1636 C C . LEU A 1 214 ? 2.895 -1.844 16.865 1.00 96.81 214 LEU A C 1
ATOM 1638 O O . LEU A 1 214 ? 3.480 -2.116 15.819 1.00 96.81 214 LEU A O 1
ATOM 1642 N N . ALA A 1 215 ? 3.387 -2.137 18.073 1.00 97.62 215 ALA A N 1
ATOM 1643 C CA . ALA A 1 215 ? 4.676 -2.797 18.268 1.00 97.62 215 ALA A CA 1
ATOM 1644 C C . ALA A 1 215 ? 4.713 -4.179 17.601 1.00 97.62 215 ALA A C 1
ATOM 1646 O O . ALA A 1 215 ? 5.660 -4.476 16.882 1.00 97.62 215 ALA A O 1
ATOM 1647 N N . LEU A 1 216 ? 3.657 -4.984 17.759 1.00 97.62 216 LEU A N 1
ATOM 1648 C CA . LEU A 1 216 ? 3.563 -6.313 17.158 1.00 97.62 216 LEU A CA 1
ATOM 1649 C C . LEU A 1 216 ? 3.628 -6.253 15.628 1.00 97.62 216 LEU A C 1
ATOM 1651 O O . LEU A 1 216 ? 4.380 -7.012 15.020 1.00 97.62 216 LEU A O 1
ATOM 1655 N N . TRP A 1 217 ? 2.891 -5.328 15.004 1.00 97.56 217 TRP A N 1
ATOM 1656 C CA . TRP A 1 217 ? 2.953 -5.145 13.554 1.00 97.56 217 TRP A CA 1
ATOM 1657 C C . TRP A 1 217 ? 4.343 -4.701 13.082 1.00 97.56 217 TRP A C 1
ATOM 1659 O O . TRP A 1 217 ? 4.864 -5.255 12.114 1.00 97.56 217 TRP A O 1
ATOM 1669 N N . ALA A 1 218 ? 4.970 -3.750 13.780 1.00 97.88 218 ALA A N 1
ATOM 1670 C CA . ALA A 1 218 ? 6.317 -3.297 13.446 1.00 97.88 218 ALA A CA 1
ATOM 1671 C C . ALA A 1 218 ? 7.350 -4.427 13.561 1.00 97.88 218 ALA A C 1
ATOM 1673 O O . ALA A 1 218 ? 8.118 -4.651 12.628 1.00 97.88 218 ALA A O 1
ATOM 1674 N N . SER A 1 219 ? 7.343 -5.170 14.670 1.00 97.88 219 SER A N 1
ATOM 1675 C CA . SER A 1 219 ? 8.247 -6.301 14.890 1.00 97.88 219 SER A CA 1
ATOM 1676 C C . SER A 1 219 ? 8.043 -7.399 13.852 1.00 97.88 219 SER A C 1
ATOM 1678 O O . SER A 1 219 ? 9.019 -7.892 13.292 1.00 97.88 219 SER A O 1
ATOM 1680 N N . TYR A 1 220 ? 6.789 -7.745 13.548 1.00 97.19 220 TYR A N 1
ATOM 1681 C CA . TYR A 1 220 ? 6.479 -8.731 12.519 1.00 97.19 220 TYR A CA 1
ATOM 1682 C C . TYR A 1 220 ? 7.044 -8.314 11.159 1.00 97.19 220 TYR A C 1
ATOM 1684 O O . TYR A 1 220 ? 7.733 -9.098 10.513 1.00 97.19 220 TYR A O 1
ATOM 1692 N N . TYR A 1 221 ? 6.804 -7.069 10.740 1.00 95.88 221 TYR A N 1
ATOM 1693 C CA . TYR A 1 221 ? 7.298 -6.574 9.460 1.00 95.88 221 TYR A CA 1
ATOM 1694 C C . TYR A 1 221 ? 8.828 -6.564 9.388 1.00 95.88 221 TYR A C 1
ATOM 1696 O O . TYR A 1 221 ? 9.393 -7.006 8.394 1.00 95.88 221 TYR A O 1
ATOM 1704 N N . LEU A 1 222 ? 9.509 -6.089 10.433 1.00 95.88 222 LEU A N 1
ATOM 1705 C CA . LEU A 1 222 ? 10.969 -6.001 10.431 1.00 95.88 222 LEU A CA 1
ATOM 1706 C C . LEU A 1 222 ? 11.631 -7.380 10.408 1.00 95.88 222 LEU A C 1
ATOM 1708 O O . LEU A 1 222 ? 12.582 -7.574 9.663 1.00 95.88 222 LEU A O 1
ATOM 1712 N N . ILE A 1 223 ? 11.122 -8.336 11.187 1.00 96.38 223 ILE A N 1
ATOM 1713 C CA . ILE A 1 223 ? 11.711 -9.677 11.276 1.00 96.38 223 ILE A CA 1
ATOM 1714 C C . ILE A 1 223 ? 11.329 -10.498 10.044 1.00 96.38 223 ILE A C 1
ATOM 1716 O O . ILE A 1 223 ? 12.191 -10.883 9.257 1.00 96.38 223 ILE A O 1
ATOM 1720 N N . PHE A 1 224 ? 10.032 -10.734 9.835 1.00 93.44 224 PHE A N 1
ATOM 1721 C CA . PHE A 1 224 ? 9.569 -11.617 8.765 1.00 93.44 224 PHE A CA 1
ATOM 1722 C C . PHE A 1 224 ? 9.695 -10.974 7.386 1.00 93.44 224 PHE A C 1
ATOM 1724 O O . PHE A 1 224 ? 9.951 -11.681 6.417 1.00 93.44 224 PHE A O 1
ATOM 1731 N N . GLY A 1 225 ? 9.575 -9.649 7.281 1.00 89.00 225 GLY A N 1
ATOM 1732 C CA . GLY A 1 225 ? 9.822 -8.937 6.028 1.00 89.00 225 GLY A CA 1
ATOM 1733 C C . GLY A 1 225 ? 11.294 -8.977 5.620 1.00 89.00 225 GLY A C 1
ATOM 1734 O O . GLY A 1 225 ? 11.579 -9.241 4.455 1.00 89.00 225 GLY A O 1
ATOM 1735 N N . ALA A 1 226 ? 12.234 -8.799 6.558 1.00 88.75 226 ALA A N 1
ATOM 1736 C CA . ALA A 1 226 ? 13.661 -8.948 6.259 1.00 88.75 226 ALA A CA 1
ATOM 1737 C C . ALA A 1 226 ? 14.022 -10.396 5.901 1.00 88.75 226 ALA A C 1
ATOM 1739 O O . ALA A 1 226 ? 14.766 -10.616 4.949 1.00 88.75 226 ALA A O 1
ATOM 1740 N N . MET A 1 227 ? 13.456 -11.382 6.608 1.00 89.44 227 MET A N 1
ATOM 1741 C CA . MET A 1 227 ? 13.626 -12.798 6.265 1.00 89.44 227 MET A CA 1
ATOM 1742 C C . MET A 1 227 ? 13.077 -13.114 4.873 1.00 89.44 227 MET A C 1
ATOM 1744 O O . MET A 1 227 ? 13.771 -13.744 4.084 1.00 89.44 227 MET A O 1
ATOM 1748 N N . ALA A 1 228 ? 11.864 -12.659 4.545 1.00 86.12 228 ALA A N 1
ATOM 1749 C CA . ALA A 1 228 ? 11.265 -12.866 3.229 1.00 86.12 228 ALA A CA 1
ATOM 1750 C C . ALA A 1 228 ? 12.090 -12.198 2.121 1.00 86.12 228 ALA A C 1
ATOM 1752 O O . ALA A 1 228 ? 12.320 -12.807 1.081 1.00 86.12 228 ALA A O 1
ATOM 1753 N N . TYR A 1 229 ? 12.586 -10.982 2.362 1.00 83.25 229 TYR A N 1
ATOM 1754 C CA . TYR A 1 229 ? 13.470 -10.281 1.435 1.00 83.25 229 TYR A CA 1
ATOM 1755 C C . TYR A 1 229 ? 14.785 -11.041 1.216 1.00 83.25 229 TYR A C 1
ATOM 1757 O O . TYR A 1 229 ? 15.179 -11.262 0.074 1.00 83.25 229 TYR A O 1
ATOM 1765 N N . ALA A 1 230 ? 15.441 -11.491 2.289 1.00 85.50 230 ALA A N 1
ATOM 1766 C CA . ALA A 1 230 ? 16.675 -12.270 2.203 1.00 85.50 230 ALA A CA 1
ATOM 1767 C C . ALA A 1 230 ? 16.453 -13.611 1.485 1.00 85.50 230 ALA A C 1
ATOM 1769 O O . ALA A 1 230 ? 17.229 -13.973 0.605 1.00 85.50 230 ALA A O 1
ATOM 1770 N N . LEU A 1 231 ? 15.362 -14.316 1.803 1.00 84.56 231 LEU A N 1
ATOM 1771 C CA . LEU A 1 231 ? 14.984 -15.554 1.123 1.00 84.56 231 LEU A CA 1
ATOM 1772 C C . LEU A 1 231 ? 14.719 -15.319 -0.364 1.00 84.56 231 LEU A C 1
ATOM 1774 O O . LEU A 1 231 ? 15.158 -16.131 -1.165 1.00 84.56 231 LEU A O 1
ATOM 1778 N N . ALA A 1 232 ? 14.080 -14.212 -0.748 1.00 78.94 232 ALA A N 1
ATOM 1779 C CA . ALA A 1 232 ? 13.851 -13.882 -2.154 1.00 78.94 232 ALA A CA 1
ATOM 1780 C C . ALA A 1 232 ? 15.155 -13.659 -2.944 1.00 78.94 232 ALA A C 1
ATOM 1782 O O . ALA A 1 232 ? 15.174 -13.900 -4.143 1.00 78.94 232 ALA A O 1
ATOM 1783 N N . HIS A 1 233 ? 16.246 -13.243 -2.289 1.00 74.75 233 HIS A N 1
ATOM 1784 C CA . HIS A 1 233 ? 17.559 -13.088 -2.936 1.00 74.75 233 HIS A CA 1
ATOM 1785 C C . HIS A 1 233 ? 18.340 -14.405 -3.047 1.00 74.75 233 HIS A C 1
ATOM 1787 O O . HIS A 1 233 ? 19.254 -14.508 -3.860 1.00 74.75 233 HIS A O 1
ATOM 1793 N N . VAL A 1 234 ? 18.020 -15.392 -2.206 1.00 80.75 234 VAL A N 1
ATOM 1794 C CA . VAL A 1 234 ? 18.708 -16.693 -2.159 1.00 80.75 234 VAL A CA 1
ATOM 1795 C C . VAL A 1 234 ? 17.925 -17.776 -2.911 1.00 80.75 234 VAL A C 1
ATOM 1797 O O . VAL A 1 234 ? 18.517 -18.715 -3.440 1.00 80.75 234 VAL A O 1
ATOM 1800 N N . ALA A 1 235 ? 16.598 -17.670 -2.963 1.00 73.69 235 ALA A N 1
ATOM 1801 C CA . ALA A 1 235 ? 15.730 -18.617 -3.645 1.00 73.69 235 ALA A CA 1
ATOM 1802 C C . ALA A 1 235 ? 15.776 -18.426 -5.173 1.00 73.69 235 ALA A C 1
ATOM 1804 O O . ALA A 1 235 ? 15.744 -17.310 -5.680 1.00 73.69 235 ALA A O 1
ATOM 1805 N N . SER A 1 236 ? 15.817 -19.545 -5.904 1.00 62.84 236 SER A N 1
ATOM 1806 C CA . SER A 1 236 ? 15.693 -19.607 -7.370 1.00 62.84 236 SER A CA 1
ATOM 1807 C C . SER A 1 236 ? 14.348 -19.011 -7.845 1.00 62.84 236 SER A C 1
ATOM 1809 O O . SER A 1 236 ? 13.354 -19.159 -7.123 1.00 62.84 236 SER A O 1
ATOM 1811 N N . PRO A 1 237 ? 14.275 -18.355 -9.027 1.00 58.12 237 PRO A N 1
ATOM 1812 C CA . PRO A 1 237 ? 13.119 -17.569 -9.471 1.00 58.12 237 PRO A CA 1
ATOM 1813 C C . PRO A 1 237 ? 11.968 -18.476 -9.930 1.00 58.12 237 PRO A C 1
ATOM 1815 O O . PRO A 1 237 ? 11.702 -18.659 -11.113 1.00 58.12 237 PRO A O 1
ATOM 1818 N N . ALA A 1 238 ? 11.280 -19.096 -8.974 1.00 49.09 238 ALA A N 1
ATOM 1819 C CA . ALA A 1 238 ? 10.122 -19.954 -9.223 1.00 49.09 238 ALA A CA 1
ATOM 1820 C C . ALA A 1 238 ? 8.779 -19.241 -8.965 1.00 49.09 238 ALA A C 1
ATOM 1822 O O . ALA A 1 238 ? 7.730 -19.881 -8.977 1.00 49.09 238 ALA A O 1
ATOM 1823 N N . ILE A 1 239 ? 8.784 -17.913 -8.777 1.00 55.25 239 ILE A N 1
ATOM 1824 C CA . ILE A 1 239 ? 7.569 -17.073 -8.759 1.00 55.25 239 ILE A CA 1
ATOM 1825 C C . ILE A 1 239 ? 7.488 -16.233 -10.054 1.00 55.25 239 ILE A C 1
ATOM 1827 O O . ILE A 1 239 ? 6.971 -15.118 -10.077 1.00 55.25 239 ILE A O 1
ATOM 1831 N N . GLY A 1 240 ? 7.950 -16.805 -11.174 1.00 53.75 240 GLY A N 1
ATOM 1832 C CA . GLY A 1 240 ? 8.072 -16.130 -12.477 1.00 53.75 240 GLY A CA 1
ATOM 1833 C C . GLY A 1 240 ? 6.774 -15.545 -13.056 1.00 53.75 240 GLY A C 1
ATOM 1834 O O . GLY A 1 240 ? 6.813 -14.715 -13.962 1.00 53.75 240 GLY A O 1
ATOM 1835 N N . ALA A 1 241 ? 5.606 -15.918 -12.520 1.00 55.22 241 ALA A N 1
ATOM 1836 C CA . ALA A 1 241 ? 4.323 -15.342 -12.928 1.00 55.22 241 ALA A CA 1
ATOM 1837 C C . ALA A 1 241 ? 4.158 -13.866 -12.510 1.00 55.22 241 ALA A C 1
ATOM 1839 O O . ALA A 1 241 ? 3.463 -13.114 -13.196 1.00 55.22 241 ALA A O 1
ATOM 1840 N N . LEU A 1 242 ? 4.788 -13.447 -11.404 1.00 62.59 242 LEU A N 1
ATOM 1841 C CA . LEU A 1 242 ? 4.740 -12.068 -10.897 1.00 62.59 242 LEU A CA 1
ATOM 1842 C C . LEU A 1 242 ? 6.068 -11.324 -11.044 1.00 62.59 242 LEU A C 1
ATOM 1844 O O . LEU A 1 242 ? 6.095 -10.116 -10.803 1.00 62.59 242 LEU A O 1
ATOM 1848 N N . ASP A 1 243 ? 7.129 -12.009 -11.472 1.00 70.75 243 ASP A N 1
ATOM 1849 C CA . ASP A 1 243 ? 8.402 -11.360 -11.751 1.00 70.75 243 ASP A CA 1
ATOM 1850 C C . ASP A 1 243 ? 8.222 -10.328 -12.865 1.00 70.75 243 ASP A C 1
ATOM 1852 O O . ASP A 1 243 ? 7.678 -10.590 -13.952 1.00 70.75 243 ASP A O 1
ATOM 1856 N N . LEU A 1 244 ? 8.647 -9.110 -12.547 1.00 64.12 244 LEU A N 1
ATOM 1857 C CA . LEU A 1 244 ? 8.755 -8.038 -13.514 1.00 64.12 244 LEU A CA 1
ATOM 1858 C C . LEU A 1 244 ? 10.037 -8.286 -14.310 1.00 64.12 244 LEU A C 1
ATOM 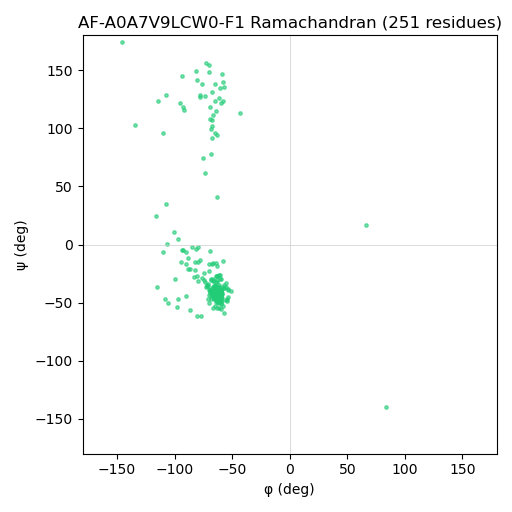1860 O O . LEU A 1 244 ? 11.077 -8.506 -13.690 1.00 64.12 244 LEU A O 1
ATOM 1864 N N . PRO A 1 245 ? 9.967 -8.312 -15.652 1.00 58.84 245 PRO A N 1
ATOM 1865 C CA . PRO A 1 245 ? 11.135 -8.593 -16.471 1.00 58.84 245 PRO A CA 1
ATOM 1866 C C . PRO A 1 245 ? 12.211 -7.542 -16.187 1.00 58.84 245 PRO A C 1
ATOM 1868 O O . PRO A 1 245 ? 11.959 -6.345 -16.313 1.00 58.84 245 PRO A O 1
ATOM 1871 N N . VAL A 1 246 ? 13.384 -8.007 -15.756 1.00 57.84 246 VAL A N 1
ATOM 1872 C CA . VAL A 1 246 ? 14.577 -7.170 -15.543 1.00 57.84 246 VAL A CA 1
ATOM 1873 C C . VAL A 1 246 ? 15.476 -7.186 -16.788 1.00 57.84 246 VAL A C 1
ATOM 1875 O O . VAL A 1 246 ? 16.303 -6.299 -16.950 1.00 57.84 246 VAL A O 1
ATOM 1878 N N . ASP A 1 247 ? 15.254 -8.138 -17.701 1.00 52.09 247 ASP A N 1
ATOM 1879 C CA . ASP A 1 247 ? 15.994 -8.295 -18.950 1.00 52.09 247 ASP A CA 1
ATOM 1880 C C . ASP A 1 247 ? 15.008 -8.548 -20.107 1.00 52.09 247 ASP A C 1
ATOM 1882 O O . ASP A 1 247 ? 14.515 -9.660 -20.270 1.00 52.09 247 ASP A O 1
ATOM 1886 N N . ALA A 1 248 ? 14.726 -7.543 -20.941 1.00 43.72 248 ALA A N 1
ATOM 1887 C CA . ALA A 1 248 ? 14.068 -7.773 -22.241 1.00 43.72 248 ALA A CA 1
ATOM 1888 C C . ALA A 1 248 ? 15.014 -8.484 -23.242 1.00 43.72 248 ALA A C 1
ATOM 1890 O O . ALA A 1 248 ? 14.605 -9.081 -24.231 1.00 43.72 248 ALA A O 1
ATOM 1891 N N . THR A 1 249 ? 16.324 -8.483 -22.974 1.00 41.31 249 THR A N 1
ATOM 1892 C CA . THR A 1 249 ? 17.339 -9.076 -23.861 1.00 41.31 249 THR A CA 1
ATOM 1893 C C . THR A 1 249 ? 17.450 -10.601 -23.805 1.00 41.31 249 THR A C 1
ATOM 1895 O O . THR A 1 249 ? 18.093 -11.179 -24.677 1.00 41.31 249 THR A O 1
ATOM 1898 N N . THR A 1 250 ? 16.855 -11.277 -22.820 1.00 39.72 250 THR A N 1
ATOM 1899 C CA . THR A 1 250 ? 16.920 -12.747 -22.698 1.00 39.72 250 THR A CA 1
ATOM 1900 C C . THR A 1 250 ? 15.748 -13.475 -23.354 1.00 39.72 250 THR A C 1
ATOM 1902 O O . THR A 1 250 ? 15.789 -14.695 -23.439 1.00 39.72 250 THR A O 1
ATOM 1905 N N . ALA A 1 251 ? 14.744 -12.766 -23.882 1.00 34.44 251 ALA A N 1
ATOM 1906 C CA . ALA A 1 251 ? 13.643 -13.379 -24.634 1.00 34.44 251 ALA A CA 1
ATOM 1907 C C . ALA A 1 251 ? 13.998 -13.720 -26.102 1.00 34.44 251 ALA A C 1
ATOM 1909 O O . ALA A 1 251 ? 13.168 -14.277 -26.819 1.00 34.44 251 ALA A O 1
ATOM 1910 N N . LEU A 1 252 ? 15.219 -13.400 -26.552 1.00 31.78 252 LEU A N 1
ATOM 1911 C CA . LEU A 1 252 ? 15.718 -13.647 -27.915 1.00 31.78 252 LEU A CA 1
ATOM 1912 C C . LEU A 1 252 ? 16.906 -14.631 -27.981 1.00 31.78 252 LEU A C 1
ATOM 1914 O O . LEU A 1 252 ? 17.675 -14.602 -28.943 1.00 31.78 252 LEU A O 1
ATOM 1918 N N . LEU A 1 253 ? 17.046 -15.515 -26.988 1.00 32.59 253 LEU A N 1
ATOM 1919 C CA . LEU A 1 253 ? 17.912 -16.704 -27.031 1.00 32.59 253 LEU A CA 1
ATOM 1920 C C . LEU A 1 253 ? 17.130 -17.934 -26.566 1.00 32.59 253 LEU A C 1
ATOM 1922 O O . LEU A 1 253 ? 17.417 -19.027 -27.101 1.00 32.59 253 LEU A O 1
#

pLDDT: mean 87.07, std 13.72, range [31.78, 97.88]

Radius of gyration: 25.79 Å; Cα contacts (8 Å, |Δi|>4): 258; chains: 1; bounding box: 67×41×99 Å

Sequence (253 aa):
MTEPDVPAPTGTIHDLGYRRYEGARRSDRSRWRVIARHQVAIAWKTWWRFRAPLGLAIIAMSITAGMMMFASERKSSLGRAQIFAQRLIDTALPEAIIWFCRVGFLASLTLGATIVASDIQSGAFTFYFARSTRPRHYVIGKLVGLGALTALIVAAGPLVLAGLRLGVADNTDELVELLPVIPKTLAVGGLATLAYCAVPLGFSALLPNRRHALALWASYYLIFGAMAYALAHVASPAIGALDLPVDATTALL